Protein AF-A0A6M3KY29-F1 (afdb_monomer)

Structure (mmCIF, N/CA/C/O backbone):
data_AF-A0A6M3KY29-F1
#
_entry.id   AF-A0A6M3KY29-F1
#
loop_
_atom_site.group_PDB
_atom_site.id
_atom_site.type_symbol
_atom_site.label_atom_id
_atom_site.label_alt_id
_atom_site.label_comp_id
_atom_site.label_asym_id
_atom_site.label_entity_id
_atom_site.label_seq_id
_atom_site.pdbx_PDB_ins_code
_atom_site.Cartn_x
_atom_site.Cartn_y
_atom_site.Cartn_z
_atom_site.occupancy
_atom_site.B_iso_or_equiv
_atom_site.auth_seq_id
_atom_site.auth_comp_id
_atom_site.auth_asym_id
_atom_site.auth_atom_id
_atom_site.pdbx_PDB_model_num
ATOM 1 N N . MET A 1 1 ? 29.160 2.399 -17.743 1.00 49.50 1 MET A N 1
ATOM 2 C CA . MET A 1 1 ? 28.706 1.227 -18.519 1.00 49.50 1 MET A CA 1
ATOM 3 C C . MET A 1 1 ? 28.421 1.655 -19.955 1.00 49.50 1 MET A C 1
ATOM 5 O O . MET A 1 1 ? 28.092 2.818 -20.153 1.00 49.50 1 MET A O 1
ATOM 9 N N . ILE A 1 2 ? 28.605 0.776 -20.948 1.00 60.47 2 ILE A N 1
ATOM 10 C CA . ILE A 1 2 ? 28.217 1.041 -22.348 1.00 60.47 2 ILE A CA 1
ATOM 11 C C . ILE A 1 2 ? 26.805 0.470 -22.523 1.00 60.47 2 ILE A C 1
ATOM 13 O O . ILE A 1 2 ? 26.645 -0.745 -22.443 1.00 60.47 2 ILE A O 1
ATOM 17 N N . LYS A 1 3 ? 25.793 1.329 -22.703 1.00 71.06 3 LYS A N 1
ATOM 18 C CA . LYS A 1 3 ? 24.396 0.899 -22.896 1.00 71.06 3 LYS A CA 1
ATOM 19 C C . LYS A 1 3 ? 24.243 0.157 -24.232 1.00 71.06 3 LYS A C 1
ATOM 21 O O . LYS A 1 3 ? 24.871 0.538 -25.219 1.00 71.06 3 LYS A O 1
ATOM 26 N N . LYS A 1 4 ? 23.405 -0.885 -24.278 1.00 80.19 4 LYS A N 1
ATOM 27 C CA . LYS A 1 4 ? 23.102 -1.646 -25.508 1.00 80.19 4 LYS A CA 1
ATOM 28 C C . LYS A 1 4 ? 22.182 -0.824 -26.436 1.00 80.19 4 LYS A C 1
ATOM 30 O O . LYS A 1 4 ? 21.069 -0.482 -26.036 1.00 80.19 4 LYS A O 1
ATOM 35 N N . THR A 1 5 ? 22.618 -0.530 -27.666 1.00 77.88 5 THR A N 1
ATOM 36 C CA . THR A 1 5 ? 21.896 0.297 -28.667 1.00 77.88 5 THR A CA 1
ATOM 37 C C . THR A 1 5 ? 21.690 -0.435 -30.005 1.00 77.88 5 THR A C 1
ATOM 39 O O . THR A 1 5 ? 22.253 -1.512 -30.210 1.00 77.88 5 THR A O 1
ATOM 42 N N . TYR A 1 6 ? 20.866 0.122 -30.907 1.00 66.56 6 TYR A N 1
ATOM 43 C CA . TYR A 1 6 ? 20.687 -0.340 -32.298 1.00 66.56 6 TYR A CA 1
ATOM 44 C C . TYR A 1 6 ? 20.755 0.812 -33.328 1.00 66.56 6 TYR A C 1
ATOM 46 O O . TYR A 1 6 ? 20.621 1.978 -32.956 1.00 66.56 6 TYR A O 1
ATOM 54 N N . THR A 1 7 ? 20.959 0.514 -34.626 1.00 48.81 7 THR A N 1
ATOM 55 C CA . THR A 1 7 ? 21.125 1.521 -35.704 1.00 48.81 7 THR A CA 1
ATOM 56 C C . THR A 1 7 ? 20.120 1.333 -36.850 1.00 48.81 7 THR A C 1
ATOM 58 O O . THR A 1 7 ? 20.162 0.324 -37.550 1.00 48.81 7 THR A O 1
ATOM 61 N N . GLN A 1 8 ? 19.275 2.337 -37.120 1.00 45.00 8 GLN A N 1
ATOM 62 C CA . GLN A 1 8 ? 18.471 2.428 -38.352 1.00 45.00 8 GLN A CA 1
ATOM 63 C C . GLN A 1 8 ? 19.112 3.386 -39.369 1.00 45.00 8 GLN A C 1
ATOM 65 O O . GLN A 1 8 ? 19.768 4.360 -38.996 1.00 45.00 8 GLN A O 1
ATOM 70 N N . THR A 1 9 ? 18.918 3.124 -40.668 1.00 50.88 9 THR A N 1
ATOM 71 C CA . THR A 1 9 ? 19.450 3.890 -41.817 1.00 50.88 9 THR A CA 1
ATOM 72 C C . THR A 1 9 ? 18.784 5.269 -41.981 1.00 50.88 9 THR A C 1
ATOM 74 O O . THR A 1 9 ? 18.294 5.603 -43.046 1.00 50.88 9 THR A O 1
ATOM 77 N N . THR A 1 10 ? 18.770 6.063 -40.911 1.00 48.22 10 THR A N 1
ATOM 78 C CA . THR A 1 10 ? 18.717 7.533 -40.840 1.00 48.22 10 THR A CA 1
ATOM 79 C C . THR A 1 10 ? 18.893 7.897 -39.359 1.00 48.22 10 THR A C 1
ATOM 81 O O . THR A 1 10 ? 17.933 7.930 -38.607 1.00 48.22 10 THR A O 1
ATOM 84 N N . VAL A 1 11 ? 20.150 8.087 -38.947 1.00 54.16 11 VAL A N 1
ATOM 85 C CA . VAL A 1 11 ? 20.644 8.841 -37.772 1.00 54.16 11 VAL A CA 1
ATOM 86 C C . VAL A 1 11 ? 19.725 8.902 -36.530 1.00 54.16 11 VAL A C 1
ATOM 88 O O . VAL A 1 11 ? 19.149 9.943 -36.240 1.00 54.16 11 VAL A O 1
ATOM 91 N N . SER A 1 12 ? 19.683 7.831 -35.732 1.00 56.28 12 SER A N 1
ATOM 92 C CA . SER A 1 12 ? 19.691 7.912 -34.257 1.00 56.28 12 SER A CA 1
ATOM 93 C C . SER A 1 12 ? 19.950 6.523 -33.671 1.00 56.28 12 SER A C 1
ATOM 95 O O . SER A 1 12 ? 19.211 5.591 -33.984 1.00 56.28 12 SER A O 1
ATOM 97 N N . GLU A 1 13 ? 20.976 6.372 -32.833 1.00 64.50 13 GLU A N 1
ATOM 98 C CA . GLU A 1 13 ? 21.096 5.184 -31.983 1.00 64.50 13 GLU A CA 1
ATOM 99 C C . GLU A 1 13 ? 20.014 5.257 -30.904 1.00 64.50 13 GLU A C 1
ATOM 101 O O . GLU A 1 13 ? 19.990 6.213 -30.128 1.00 64.50 13 GLU A O 1
ATOM 106 N N . GLN A 1 14 ? 19.114 4.277 -30.863 1.00 70.69 14 GLN A N 1
ATOM 107 C CA . GLN A 1 14 ? 18.130 4.157 -29.788 1.00 70.69 14 GLN A CA 1
ATOM 108 C C . GLN A 1 14 ? 18.475 2.964 -28.885 1.00 70.69 14 GLN A C 1
ATOM 110 O O . GLN A 1 14 ? 19.049 1.973 -29.356 1.00 70.69 14 GLN A O 1
ATOM 115 N N . PRO A 1 15 ? 18.192 3.054 -27.575 1.00 82.62 15 PRO A N 1
ATOM 116 C CA . PRO A 1 15 ? 18.430 1.952 -26.651 1.00 82.62 15 PRO A CA 1
ATOM 117 C C . PRO A 1 15 ? 17.518 0.757 -26.971 1.00 82.62 15 PRO A C 1
ATOM 119 O O . PRO A 1 15 ? 16.363 0.930 -27.353 1.00 82.62 15 PRO A O 1
ATOM 122 N N . ARG A 1 16 ? 18.039 -0.468 -26.803 1.00 92.94 16 ARG A N 1
ATOM 123 C CA . ARG A 1 16 ? 17.256 -1.709 -26.995 1.00 92.94 16 ARG A CA 1
ATOM 124 C C . ARG A 1 16 ? 16.230 -1.950 -25.884 1.00 92.94 16 ARG A C 1
ATOM 126 O O . ARG A 1 16 ? 15.243 -2.631 -26.119 1.00 92.94 16 ARG A O 1
ATOM 133 N N . LEU A 1 17 ? 16.478 -1.410 -24.694 1.00 95.31 17 LEU A N 1
ATOM 134 C CA . LEU A 1 17 ? 15.579 -1.450 -23.544 1.00 95.31 17 LEU A CA 1
ATOM 135 C C . LEU A 1 17 ? 15.372 -0.027 -23.048 1.00 95.31 17 LEU A C 1
ATOM 137 O O . LEU A 1 17 ? 16.340 0.702 -22.822 1.00 95.31 17 LEU A O 1
ATOM 141 N N . THR A 1 18 ? 14.116 0.334 -22.850 1.00 95.19 18 THR A N 1
ATOM 142 C CA . THR A 1 18 ? 13.719 1.581 -22.205 1.00 95.19 18 THR A CA 1
ATOM 143 C C . THR A 1 18 ? 12.810 1.256 -21.041 1.00 95.19 18 THR A C 1
ATOM 145 O O . THR A 1 18 ? 11.855 0.498 -21.215 1.00 95.19 18 THR A O 1
ATOM 148 N N . ILE A 1 19 ? 13.093 1.839 -19.883 1.00 97.00 19 ILE A N 1
ATOM 149 C CA . ILE A 1 19 ? 12.224 1.785 -18.713 1.00 97.00 19 ILE A CA 1
ATOM 150 C C . ILE A 1 19 ? 11.757 3.205 -18.423 1.00 97.00 19 ILE A C 1
ATOM 152 O O . ILE A 1 19 ? 12.527 4.156 -18.531 1.00 97.00 19 ILE A O 1
ATOM 156 N N . GLN A 1 20 ? 10.490 3.352 -18.077 1.00 96.12 20 GLN A N 1
ATOM 157 C CA . GLN A 1 20 ? 9.881 4.630 -17.732 1.00 96.12 20 GLN A CA 1
ATOM 158 C C . GLN A 1 20 ? 8.908 4.438 -16.575 1.00 96.12 20 GLN A C 1
ATOM 160 O O . GLN A 1 20 ? 8.539 3.305 -16.255 1.00 96.12 20 GLN A O 1
ATOM 165 N N . HIS A 1 21 ? 8.489 5.542 -15.966 1.00 96.50 21 HIS A N 1
ATOM 166 C CA . HIS A 1 21 ? 7.352 5.511 -15.057 1.00 96.50 21 HIS A CA 1
ATOM 167 C C . HIS A 1 21 ? 6.085 5.136 -15.836 1.00 96.50 21 HIS A C 1
ATOM 169 O O . HIS A 1 21 ? 5.869 5.617 -16.950 1.00 96.50 21 HIS A O 1
ATOM 175 N N . ASP A 1 22 ? 5.278 4.245 -15.270 1.00 95.88 22 ASP A N 1
ATOM 176 C CA . ASP A 1 22 ? 3.970 3.898 -15.803 1.00 95.88 22 ASP A CA 1
ATOM 177 C C . ASP A 1 22 ? 3.059 5.126 -15.687 1.00 95.88 22 ASP A C 1
ATOM 179 O O . ASP A 1 22 ? 2.864 5.668 -14.600 1.00 95.88 22 ASP A O 1
ATOM 183 N N . GLU A 1 23 ? 2.535 5.595 -16.818 1.00 92.44 23 GLU A N 1
ATOM 184 C CA . GLU A 1 23 ? 1.623 6.741 -16.867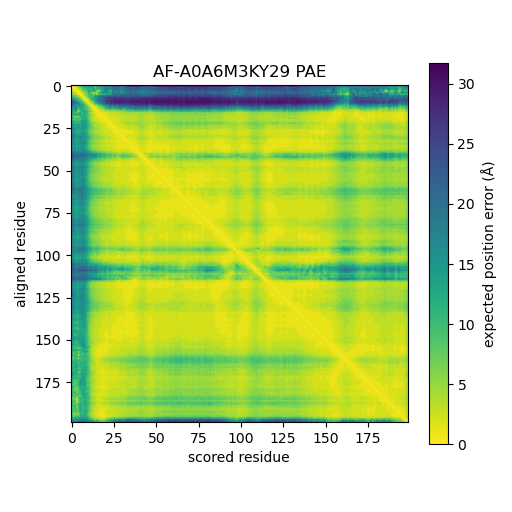 1.00 92.44 23 GLU A CA 1
ATOM 185 C C . GLU A 1 23 ? 0.198 6.364 -16.437 1.00 92.44 23 GLU A C 1
ATOM 187 O O . GLU A 1 23 ? -0.593 7.240 -16.085 1.00 92.44 23 GLU A O 1
ATOM 192 N N . TRP A 1 24 ? -0.134 5.069 -16.465 1.00 93.25 24 TRP A N 1
ATOM 193 C CA . TRP A 1 24 ? -1.472 4.551 -16.184 1.00 93.25 24 TRP A CA 1
ATOM 194 C C . TRP A 1 24 ? -1.423 3.351 -15.223 1.00 93.25 24 TRP A C 1
ATOM 196 O O . TRP A 1 24 ? -1.987 2.297 -15.536 1.00 93.25 24 TRP A O 1
ATOM 206 N N . PRO A 1 25 ? -0.769 3.482 -14.051 1.00 95.00 25 PRO A N 1
ATOM 207 C CA . PRO A 1 25 ? -0.659 2.381 -13.110 1.00 95.00 25 PRO A CA 1
ATOM 208 C C . PRO A 1 25 ? -2.038 2.030 -12.544 1.00 95.00 25 PRO A C 1
ATOM 210 O O . PRO A 1 25 ? -2.847 2.905 -12.229 1.00 95.00 25 PRO A O 1
ATOM 213 N N . THR A 1 26 ? -2.303 0.735 -12.386 1.00 93.31 26 THR A N 1
ATOM 214 C CA . THR A 1 26 ? -3.506 0.265 -11.682 1.00 93.31 26 THR A CA 1
ATOM 215 C C . THR A 1 26 ? -3.316 0.450 -10.181 1.00 93.31 26 THR A C 1
ATOM 217 O O . THR A 1 26 ? -2.229 0.205 -9.659 1.00 93.31 26 THR A O 1
ATOM 220 N N . ASN A 1 27 ? -4.359 0.888 -9.478 1.00 95.06 27 ASN A N 1
ATOM 221 C CA . ASN A 1 27 ? -4.306 1.055 -8.032 1.00 95.06 27 ASN A CA 1
ATOM 222 C C . ASN A 1 27 ? -4.177 -0.323 -7.351 1.00 95.06 27 ASN A C 1
ATOM 224 O O . ASN A 1 27 ? -5.101 -1.124 -7.479 1.00 95.06 27 ASN A O 1
ATOM 228 N N . PRO A 1 28 ? -3.112 -0.603 -6.570 1.00 96.94 28 PRO A N 1
ATOM 229 C CA . PRO A 1 28 ? -2.925 -1.913 -5.930 1.00 96.94 28 PRO A CA 1
ATOM 230 C C . PRO A 1 28 ? -3.994 -2.218 -4.870 1.00 96.94 28 PRO A C 1
ATOM 232 O O . PRO A 1 28 ? -4.124 -3.341 -4.388 1.00 96.94 28 PRO A O 1
ATOM 235 N N . ARG A 1 29 ? -4.789 -1.217 -4.483 1.00 97.06 29 ARG A N 1
ATOM 236 C CA . ARG A 1 29 ? -5.960 -1.398 -3.624 1.00 97.06 29 ARG A CA 1
ATOM 237 C C . ARG A 1 29 ? -7.163 -2.031 -4.326 1.00 97.06 29 ARG A C 1
ATOM 239 O O . ARG A 1 29 ? -8.084 -2.475 -3.650 1.00 97.06 29 ARG A O 1
ATOM 246 N N . GLU A 1 30 ? -7.155 -2.095 -5.657 1.00 95.44 30 GLU A N 1
ATOM 247 C CA . GLU A 1 30 ? -8.163 -2.817 -6.446 1.00 95.44 30 GLU A CA 1
ATOM 248 C C . GLU A 1 30 ? -7.864 -4.326 -6.545 1.00 95.44 30 GLU A C 1
ATOM 250 O O . GLU A 1 30 ? -8.721 -5.091 -6.992 1.00 95.44 30 GLU A O 1
ATOM 255 N N . ASP A 1 31 ? -6.685 -4.762 -6.085 1.00 94.88 31 ASP A N 1
ATOM 256 C CA . ASP A 1 31 ? -6.300 -6.171 -5.999 1.00 94.88 31 ASP A CA 1
ATOM 257 C C . ASP A 1 31 ? -6.909 -6.870 -4.763 1.00 94.88 31 ASP A C 1
ATOM 259 O O . ASP A 1 31 ? -7.541 -6.260 -3.892 1.00 94.88 31 ASP A O 1
ATOM 263 N N . SER A 1 32 ? -6.668 -8.178 -4.639 1.00 96.06 32 SER A N 1
ATOM 264 C CA . SER A 1 32 ? -6.957 -8.935 -3.417 1.00 96.06 32 SER A CA 1
ATOM 265 C C . SER A 1 32 ? -6.038 -8.482 -2.277 1.00 96.06 32 SER A C 1
ATOM 267 O O . SER A 1 32 ? -4.841 -8.770 -2.277 1.00 96.06 32 SER A O 1
ATOM 269 N N . ASN A 1 33 ? -6.609 -7.817 -1.275 1.00 98.25 33 ASN A N 1
ATOM 270 C CA . ASN A 1 33 ? -5.893 -7.288 -0.115 1.00 98.25 33 ASN A CA 1
ATOM 271 C C . ASN A 1 33 ? -6.380 -7.945 1.190 1.00 98.25 33 ASN A C 1
ATOM 273 O O . ASN A 1 33 ? -7.495 -8.464 1.276 1.00 98.25 33 ASN A O 1
ATOM 277 N N . LEU A 1 34 ? -5.547 -7.927 2.235 1.00 98.62 34 LEU A N 1
ATOM 278 C CA . LEU A 1 34 ? -5.858 -8.556 3.526 1.00 98.62 34 LEU A CA 1
ATOM 279 C C . LEU A 1 34 ? -7.067 -7.916 4.228 1.00 98.62 34 LEU A C 1
ATOM 281 O O . LEU A 1 34 ? -7.749 -8.556 5.033 1.00 98.62 34 LEU A O 1
ATOM 285 N N . GLY A 1 35 ? -7.320 -6.646 3.953 1.00 98.31 35 GLY A N 1
ATOM 286 C CA . GLY A 1 35 ? -8.402 -5.877 4.529 1.00 98.31 35 GLY A CA 1
ATOM 287 C C . GLY A 1 35 ? -8.476 -4.483 3.930 1.00 98.31 35 GLY A C 1
ATOM 288 O O . GLY A 1 35 ? -7.903 -4.220 2.874 1.00 98.31 35 GLY A O 1
ATOM 289 N N . LEU A 1 36 ? -9.184 -3.601 4.628 1.00 98.38 36 LEU A N 1
ATOM 290 C CA . LEU A 1 36 ? -9.428 -2.236 4.190 1.00 98.38 36 LEU A CA 1
ATOM 291 C C . LEU A 1 36 ? -8.365 -1.285 4.745 1.00 98.38 36 LEU A C 1
ATOM 293 O O . LEU A 1 36 ? -8.172 -1.212 5.957 1.00 98.38 36 LEU A O 1
ATOM 297 N N . PHE A 1 37 ? -7.718 -0.523 3.877 1.00 98.44 37 PHE A N 1
ATOM 298 C CA . PHE A 1 37 ? -6.839 0.579 4.216 1.00 98.44 37 PHE A CA 1
ATOM 299 C C . PHE A 1 37 ? -7.604 1.899 4.081 1.00 98.44 37 PHE A C 1
ATOM 301 O O . PHE A 1 37 ? -7.767 2.439 2.986 1.00 98.44 37 PHE A O 1
ATOM 308 N N . ILE A 1 38 ? -8.070 2.417 5.219 1.00 98.06 38 ILE A N 1
ATOM 309 C CA . ILE A 1 38 ? -8.909 3.611 5.272 1.00 98.06 38 ILE A CA 1
ATOM 310 C C . ILE A 1 38 ? -8.158 4.758 5.935 1.00 98.06 38 ILE A C 1
ATOM 312 O O . ILE A 1 38 ? -7.654 4.617 7.051 1.00 98.06 38 ILE A O 1
ATOM 316 N N . THR A 1 39 ? -8.122 5.913 5.276 1.00 96.00 39 THR A N 1
ATOM 317 C CA . THR A 1 39 ? -7.592 7.157 5.852 1.00 96.00 39 THR A CA 1
ATOM 318 C C . THR A 1 39 ? -8.668 8.227 5.878 1.00 96.00 39 THR A C 1
ATOM 320 O O . THR A 1 39 ? -9.456 8.328 4.943 1.00 96.00 39 THR A O 1
ATOM 323 N N . VAL A 1 40 ? -8.660 9.068 6.907 1.00 92.56 40 VAL A N 1
ATOM 324 C CA . VAL A 1 40 ? -9.525 10.245 7.009 1.00 92.56 40 VAL A CA 1
ATOM 325 C C . VAL A 1 40 ? -8.652 11.487 6.861 1.00 92.56 40 VAL A C 1
ATOM 327 O O . VAL A 1 40 ? -7.961 11.899 7.791 1.00 92.56 40 VAL A O 1
ATOM 330 N N . ASP A 1 41 ? -8.663 12.062 5.664 1.00 85.56 41 ASP A N 1
ATOM 331 C CA . ASP A 1 41 ? -7.878 13.234 5.272 1.00 85.56 41 ASP A CA 1
ATOM 332 C C . ASP A 1 41 ? -8.821 14.240 4.590 1.00 85.56 41 ASP A C 1
ATOM 334 O O . ASP A 1 41 ? -9.739 13.845 3.872 1.00 85.56 41 ASP A O 1
ATOM 338 N N . SER A 1 42 ? -8.665 15.538 4.861 1.00 79.94 42 SER A N 1
ATOM 339 C CA . SER A 1 42 ? -9.516 16.573 4.257 1.00 79.94 42 SER A CA 1
ATOM 340 C C . SER A 1 42 ? -9.208 16.818 2.786 1.00 79.94 42 SER A C 1
ATOM 342 O O . SER A 1 42 ? -10.088 17.257 2.046 1.00 79.94 42 SER A O 1
ATOM 344 N N . ASP A 1 43 ? -7.969 16.560 2.382 1.00 82.38 43 ASP A N 1
ATOM 345 C CA . ASP A 1 43 ? -7.425 16.980 1.094 1.00 82.38 43 ASP A CA 1
ATOM 346 C C . ASP A 1 43 ? -7.220 15.799 0.137 1.00 82.38 43 ASP A C 1
ATOM 348 O O . ASP A 1 43 ? -7.011 15.995 -1.062 1.00 82.38 43 ASP A O 1
ATOM 352 N N . HIS A 1 44 ? -7.333 14.568 0.643 1.00 85.69 44 HIS A N 1
ATOM 353 C CA . HIS A 1 44 ? -7.069 13.347 -0.109 1.00 85.69 44 HIS A CA 1
ATOM 354 C C . HIS A 1 44 ? -8.178 12.311 0.067 1.00 85.69 44 HIS A C 1
ATOM 356 O O . HIS A 1 44 ? -8.722 12.129 1.153 1.00 85.69 44 HIS A O 1
ATOM 362 N N . TYR A 1 45 ? -8.474 11.582 -1.010 1.00 90.81 45 TYR A N 1
ATOM 363 C CA . TYR A 1 45 ? -9.330 10.404 -0.923 1.00 90.81 45 TYR A CA 1
ATOM 364 C C . TYR A 1 45 ? -8.626 9.283 -0.158 1.00 90.81 45 TYR A C 1
ATOM 366 O O . TYR A 1 45 ? -7.420 9.080 -0.312 1.00 90.81 45 TYR A O 1
ATOM 374 N N . SER A 1 46 ? -9.411 8.524 0.605 1.00 95.31 46 SER A N 1
ATOM 375 C CA . SER A 1 46 ? -8.963 7.275 1.212 1.00 95.31 46 SER A CA 1
ATOM 376 C C . SER A 1 46 ? -8.429 6.291 0.150 1.00 95.31 46 SER A C 1
ATOM 378 O O . SER A 1 46 ? -9.030 6.206 -0.929 1.00 95.31 46 SER A O 1
ATOM 380 N N . PRO A 1 47 ? -7.341 5.539 0.442 1.00 96.50 47 PRO A N 1
ATOM 381 C CA . PRO A 1 47 ? -6.807 4.489 -0.429 1.00 96.50 47 PRO A CA 1
ATOM 382 C C . PRO A 1 47 ? -7.882 3.510 -0.898 1.00 96.50 47 PRO A C 1
ATOM 384 O O . PRO A 1 47 ? -8.055 3.313 -2.102 1.00 96.50 47 PRO A O 1
ATOM 387 N N . ASP A 1 48 ? -8.660 2.986 0.052 1.00 97.25 48 ASP A N 1
ATOM 388 C CA . ASP A 1 48 ? -9.904 2.284 -0.234 1.00 97.25 48 ASP A CA 1
ATOM 389 C C . ASP A 1 48 ? -11.057 3.275 -0.072 1.00 97.25 48 ASP A C 1
ATOM 391 O O . ASP A 1 48 ? -11.345 3.738 1.036 1.00 97.25 48 ASP A O 1
ATOM 395 N N . ARG A 1 49 ? -11.718 3.618 -1.182 1.00 94.12 49 ARG A N 1
ATOM 396 C CA . ARG A 1 49 ? -12.878 4.518 -1.172 1.00 94.12 49 ARG A CA 1
ATOM 397 C C . ARG A 1 49 ? -14.061 3.812 -0.529 1.00 94.12 49 ARG A C 1
ATOM 399 O O . ARG A 1 49 ? -14.671 2.933 -1.139 1.00 94.12 49 ARG A O 1
ATOM 406 N N . ASN A 1 50 ? -14.394 4.196 0.697 1.00 95.50 50 ASN A N 1
ATOM 407 C CA . ASN A 1 50 ? -15.481 3.582 1.440 1.00 95.50 50 ASN A CA 1
ATOM 408 C C . ASN A 1 50 ? -16.076 4.595 2.418 1.00 95.50 50 ASN A C 1
ATOM 410 O O . ASN A 1 50 ? -15.686 4.667 3.582 1.00 95.50 50 ASN A O 1
ATOM 414 N N . GLU A 1 51 ? -17.080 5.335 1.945 1.00 95.50 51 GLU A N 1
ATOM 415 C CA . GLU A 1 51 ? -17.718 6.424 2.697 1.00 95.50 51 GLU A CA 1
ATOM 416 C C . GLU A 1 51 ? -18.244 5.979 4.069 1.00 95.50 51 GLU A C 1
ATOM 418 O O . GLU A 1 51 ? -18.242 6.756 5.023 1.00 95.50 51 GLU A O 1
ATOM 423 N N . THR A 1 52 ? -18.683 4.721 4.191 1.00 97.19 52 THR A N 1
ATOM 424 C CA . THR A 1 52 ? -19.193 4.188 5.460 1.00 97.19 52 THR A CA 1
ATOM 425 C C . THR A 1 52 ? -18.058 3.972 6.454 1.00 97.19 52 THR A C 1
ATOM 427 O O . THR A 1 52 ? -18.171 4.411 7.595 1.00 97.19 52 THR A O 1
ATOM 430 N N . MET A 1 53 ? -16.947 3.364 6.029 1.00 97.44 53 MET A N 1
ATOM 431 C CA . MET A 1 53 ? -15.782 3.161 6.897 1.00 97.44 53 MET A CA 1
ATOM 432 C C . MET A 1 53 ? -15.099 4.484 7.250 1.00 97.44 53 MET A C 1
ATOM 434 O O . MET A 1 53 ? -14.745 4.697 8.407 1.00 97.44 53 MET A O 1
ATOM 438 N N . GLU A 1 54 ? -14.969 5.393 6.281 1.00 96.69 54 GLU A N 1
ATOM 439 C CA . GLU A 1 54 ? -14.430 6.740 6.494 1.00 96.69 54 GLU A CA 1
ATOM 440 C C . GLU A 1 54 ? -15.258 7.507 7.533 1.00 96.69 54 GLU A C 1
ATOM 442 O O . GLU A 1 54 ? -14.701 8.073 8.478 1.00 96.69 54 GLU A O 1
ATOM 447 N N . ARG A 1 55 ? -16.594 7.468 7.415 1.00 96.31 55 ARG A N 1
ATOM 448 C CA . ARG A 1 55 ? -17.495 8.072 8.400 1.00 96.31 55 ARG A CA 1
ATOM 449 C C . ARG A 1 55 ? -17.357 7.415 9.771 1.00 96.31 55 ARG A C 1
ATOM 451 O O . ARG A 1 55 ? -17.210 8.136 10.747 1.00 96.31 55 ARG A O 1
ATOM 458 N N . ILE A 1 56 ? -17.372 6.082 9.858 1.00 97.69 56 ILE A N 1
ATOM 459 C CA . ILE A 1 56 ? -17.234 5.374 11.141 1.00 97.69 56 ILE A CA 1
ATOM 460 C C . ILE A 1 56 ? -15.934 5.779 11.845 1.00 97.69 56 ILE A C 1
ATOM 462 O O . ILE A 1 56 ? -15.959 6.097 13.034 1.00 97.69 56 ILE A O 1
ATOM 466 N N . ILE A 1 57 ? -14.805 5.800 11.129 1.00 96.75 57 ILE A N 1
ATOM 467 C CA . ILE A 1 57 ? -13.509 6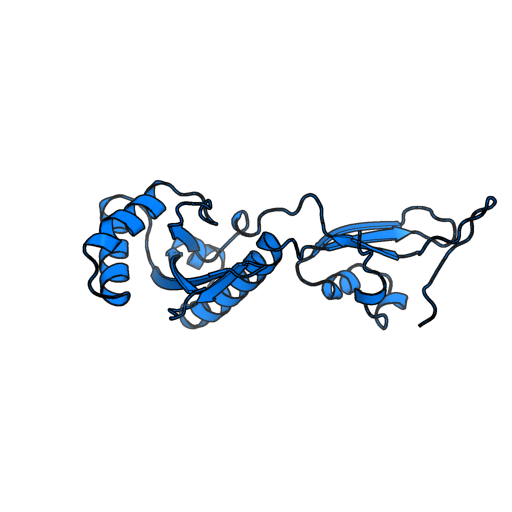.193 11.702 1.00 96.75 57 ILE A CA 1
ATOM 468 C C . ILE A 1 57 ? -13.551 7.641 12.186 1.00 96.75 57 ILE A C 1
ATOM 470 O O . ILE A 1 57 ? -13.075 7.923 13.286 1.00 96.75 57 ILE A O 1
ATOM 474 N N . LYS A 1 58 ? -14.139 8.549 11.401 1.00 94.94 58 LYS A N 1
ATOM 475 C CA . LYS A 1 58 ? -14.261 9.959 11.773 1.00 94.94 58 LYS A CA 1
ATOM 476 C C . LYS A 1 58 ? -15.145 10.157 13.006 1.00 94.94 58 LYS A C 1
ATOM 478 O O . LYS A 1 58 ? -14.691 10.764 13.969 1.00 94.94 58 LYS A O 1
ATOM 483 N N . ASP A 1 59 ? -16.359 9.611 12.993 1.00 95.62 59 ASP A N 1
ATOM 484 C CA . ASP A 1 59 ? -17.351 9.774 14.062 1.00 95.62 59 ASP A CA 1
ATOM 485 C C . ASP A 1 59 ? -16.830 9.206 15.392 1.00 95.62 59 ASP A C 1
ATOM 487 O O . ASP A 1 59 ? -16.974 9.821 16.443 1.00 95.62 59 ASP A O 1
ATOM 491 N N . THR A 1 60 ? -16.164 8.048 15.351 1.00 96.62 60 THR A N 1
ATOM 492 C CA . THR A 1 60 ? -15.584 7.421 16.553 1.00 96.62 60 THR A CA 1
ATOM 493 C C . THR A 1 60 ? -14.312 8.106 17.050 1.00 96.62 60 THR A C 1
ATOM 495 O O . THR A 1 60 ? -13.938 7.917 18.208 1.00 96.62 60 THR A O 1
ATOM 498 N N . GLY A 1 61 ? -13.645 8.894 16.201 1.00 94.19 61 GLY A N 1
ATOM 499 C CA . GLY A 1 61 ? -12.416 9.604 16.553 1.00 94.19 61 GLY A CA 1
ATOM 500 C C . GLY A 1 61 ? -12.644 10.712 17.577 1.00 94.19 61 GLY A C 1
ATOM 501 O O . GLY A 1 61 ? -11.807 10.898 18.458 1.00 94.19 61 GLY A O 1
ATOM 502 N N . ASP A 1 62 ? -13.795 11.385 17.519 1.00 90.62 62 ASP A N 1
ATOM 503 C CA . ASP A 1 62 ? -14.158 12.455 18.459 1.00 90.62 62 ASP A CA 1
ATOM 504 C C . ASP A 1 62 ? -14.386 11.929 19.893 1.00 90.62 62 ASP A C 1
ATOM 506 O O . ASP A 1 62 ? -14.147 12.645 20.869 1.00 90.62 62 ASP A O 1
ATOM 510 N N . ASP A 1 63 ? -14.795 10.661 20.028 1.00 94.31 63 ASP A N 1
ATOM 511 C CA . ASP A 1 63 ? -15.047 9.980 21.309 1.00 94.31 63 ASP A CA 1
ATOM 512 C C . ASP A 1 63 ? -13.842 9.153 21.810 1.00 94.31 63 ASP A C 1
ATOM 514 O O . ASP A 1 63 ? -13.824 8.646 22.945 1.00 94.31 63 ASP A O 1
ATOM 518 N N . ALA A 1 64 ? -12.819 8.975 20.972 1.00 95.00 64 ALA A N 1
ATOM 519 C CA . ALA A 1 64 ? -11.656 8.167 21.293 1.00 95.00 64 ALA A CA 1
ATOM 520 C C . ALA A 1 64 ? -10.740 8.860 22.318 1.00 95.00 64 ALA A C 1
ATOM 522 O O . ALA A 1 64 ? -10.509 10.066 22.292 1.00 95.00 64 ALA A O 1
ATOM 523 N N . ARG A 1 65 ? -10.174 8.069 23.239 1.00 94.12 65 ARG A N 1
ATOM 524 C CA . ARG A 1 65 ? -9.239 8.566 24.269 1.00 94.12 65 ARG A CA 1
ATOM 525 C C . ARG A 1 65 ? -7.783 8.401 23.844 1.00 94.12 65 ARG A C 1
ATOM 527 O O . ARG A 1 65 ? -6.924 9.184 24.235 1.00 94.12 65 ARG A O 1
ATOM 534 N N . ASP A 1 66 ? -7.537 7.360 23.065 1.00 92.38 66 ASP A N 1
ATOM 535 C CA . ASP A 1 66 ? -6.267 6.946 22.496 1.00 92.38 66 ASP A CA 1
ATOM 536 C C . ASP A 1 66 ? -6.559 6.019 21.300 1.00 92.38 66 ASP A C 1
ATOM 538 O O . ASP A 1 66 ? -7.719 5.716 21.001 1.00 92.38 66 ASP A O 1
ATOM 542 N N . ALA A 1 67 ? -5.507 5.579 20.607 1.00 91.06 67 ALA A N 1
ATOM 543 C CA . ALA A 1 67 ? -5.641 4.728 19.428 1.00 91.06 67 ALA A CA 1
ATOM 544 C C . ALA A 1 67 ? -6.275 3.361 19.742 1.00 91.06 67 ALA A C 1
ATOM 546 O O . ALA A 1 67 ? -6.995 2.825 18.905 1.00 91.06 67 ALA A O 1
ATOM 547 N N . GLU A 1 68 ? -6.039 2.795 20.930 1.00 94.44 68 GLU A N 1
ATOM 548 C CA . GLU A 1 68 ? -6.601 1.497 21.316 1.00 94.44 68 GLU A CA 1
ATOM 549 C C . GLU A 1 68 ? -8.114 1.602 21.519 1.00 94.44 68 GLU A C 1
ATOM 551 O O . GLU A 1 68 ? -8.872 0.852 20.904 1.00 94.44 68 GLU A O 1
ATOM 556 N N . HIS A 1 69 ? -8.565 2.616 22.262 1.00 96.56 69 HIS A N 1
ATOM 557 C CA . HIS A 1 69 ? -9.986 2.911 22.426 1.00 96.56 69 HIS A CA 1
ATOM 558 C C . HIS A 1 69 ? -10.663 3.242 21.088 1.00 96.56 69 HIS A C 1
ATOM 560 O O . HIS A 1 69 ? -11.801 2.837 20.859 1.00 96.56 69 HIS A O 1
ATOM 566 N N . HIS A 1 70 ? -9.973 3.943 20.179 1.00 96.69 70 HIS A N 1
ATOM 567 C CA . HIS A 1 70 ? -10.510 4.222 18.843 1.00 96.69 70 HIS A CA 1
ATOM 568 C C . HIS A 1 70 ? -10.769 2.927 18.066 1.00 96.69 70 HIS A C 1
ATOM 570 O O . HIS A 1 70 ? -11.856 2.747 17.525 1.00 96.69 70 HIS A O 1
ATOM 576 N N . MET A 1 71 ? -9.820 1.985 18.072 1.00 97.44 71 MET A N 1
ATOM 577 C CA . MET A 1 71 ? -9.987 0.681 17.417 1.00 97.44 71 MET A CA 1
ATOM 578 C C . MET A 1 71 ? -11.154 -0.128 18.003 1.00 97.44 71 MET A C 1
ATOM 580 O O . MET A 1 71 ? -11.876 -0.790 17.252 1.00 97.44 71 MET A O 1
ATOM 584 N N . GLU A 1 72 ? -11.377 -0.064 19.320 1.00 98.12 72 GLU A N 1
ATOM 585 C CA . GLU A 1 72 ? -12.541 -0.687 19.967 1.00 98.12 72 GLU A CA 1
ATOM 586 C C . GLU A 1 72 ? -13.861 -0.080 19.463 1.00 98.12 72 GLU A C 1
ATOM 588 O O . GLU A 1 72 ? -14.780 -0.818 19.092 1.00 98.12 72 GLU A O 1
ATOM 593 N N . LEU A 1 73 ? -13.947 1.255 19.403 1.00 98.31 73 LEU A N 1
ATOM 594 C CA . LEU A 1 73 ? -15.129 1.972 18.917 1.00 98.31 73 LEU A CA 1
ATOM 595 C C . LEU A 1 73 ? -15.390 1.705 17.430 1.00 98.31 73 LEU A C 1
ATOM 597 O O . LEU A 1 73 ? -16.528 1.410 17.065 1.00 98.31 73 LEU A O 1
ATOM 601 N N . ILE A 1 74 ? -14.350 1.730 16.589 1.00 98.25 74 ILE A N 1
ATOM 602 C CA . ILE A 1 74 ? -14.442 1.387 15.162 1.00 98.25 74 ILE A CA 1
ATOM 603 C C . ILE A 1 74 ? -14.984 -0.034 15.006 1.00 98.25 74 ILE A C 1
ATOM 605 O O . ILE A 1 74 ? -15.957 -0.245 14.287 1.00 98.25 74 ILE A O 1
ATOM 609 N N . THR A 1 75 ? -14.402 -1.010 15.712 1.00 98.38 75 THR A N 1
ATOM 610 C CA . THR A 1 75 ? -14.837 -2.415 15.643 1.00 98.38 75 THR A CA 1
ATOM 611 C C . THR A 1 75 ? -16.313 -2.556 16.007 1.00 98.38 75 THR A C 1
ATOM 613 O O . THR A 1 75 ? -17.061 -3.255 15.321 1.00 98.38 75 THR A O 1
ATOM 616 N N . LYS A 1 76 ? -16.742 -1.879 17.078 1.00 98.25 76 LYS A N 1
ATOM 617 C CA . LYS A 1 76 ? -18.135 -1.885 17.522 1.00 98.25 76 LYS A CA 1
ATOM 618 C C . LYS A 1 76 ? -19.067 -1.287 16.464 1.00 98.25 76 LYS A C 1
ATOM 620 O O . LYS A 1 76 ? -20.047 -1.931 16.108 1.00 98.25 76 LYS A O 1
ATOM 625 N N . MET A 1 77 ? -18.749 -0.104 15.944 1.00 98.19 77 MET A N 1
ATOM 626 C CA . MET A 1 77 ? -19.584 0.590 14.959 1.00 98.19 77 MET A CA 1
ATOM 627 C C . MET A 1 77 ? -19.665 -0.169 13.631 1.00 98.19 77 MET A C 1
ATOM 629 O O . MET A 1 77 ? -20.752 -0.312 13.082 1.00 98.19 77 MET A O 1
ATOM 633 N N . ILE A 1 78 ? -18.555 -0.746 13.150 1.00 98.31 78 ILE A N 1
ATOM 634 C CA . ILE A 1 78 ? -18.564 -1.618 11.962 1.00 98.31 78 ILE A CA 1
ATOM 635 C C . ILE A 1 78 ? -19.516 -2.797 12.172 1.00 98.31 78 ILE A C 1
ATOM 637 O O . ILE A 1 78 ? -20.292 -3.118 11.275 1.00 98.31 78 ILE A O 1
ATOM 641 N N . HIS A 1 79 ? -19.491 -3.420 13.354 1.00 97.50 79 HIS A N 1
ATOM 642 C CA . HIS A 1 79 ? -20.370 -4.545 13.660 1.00 97.50 79 HIS A CA 1
ATOM 643 C C . HIS A 1 79 ? -21.854 -4.153 13.771 1.00 97.50 79 HIS A C 1
ATOM 645 O O . HIS A 1 79 ? -22.721 -4.967 13.457 1.00 97.50 79 HIS A O 1
ATOM 651 N N . GLU A 1 80 ? -22.149 -2.941 14.245 1.00 97.62 80 GLU A N 1
ATOM 652 C CA . GLU A 1 80 ? -23.518 -2.437 14.410 1.00 97.62 80 GLU A CA 1
ATOM 653 C C . GLU A 1 80 ? -24.129 -1.935 13.093 1.00 97.62 80 GLU A C 1
ATOM 655 O O . GLU A 1 80 ? -25.338 -2.061 12.896 1.00 97.62 80 GLU A O 1
ATOM 660 N N . GLU A 1 81 ? -23.314 -1.386 12.190 1.00 97.50 81 GLU A N 1
ATOM 661 C CA . GLU A 1 81 ? -23.790 -0.690 10.988 1.00 97.50 81 GLU A CA 1
ATOM 662 C C . GLU A 1 81 ? -23.558 -1.453 9.677 1.00 97.50 81 GLU A C 1
ATOM 664 O O . GLU A 1 81 ? -24.123 -1.080 8.647 1.00 97.50 81 GLU A O 1
ATOM 669 N N . THR A 1 82 ? -22.737 -2.506 9.684 1.00 96.75 82 THR A N 1
ATOM 670 C CA . THR A 1 82 ? -22.350 -3.239 8.470 1.00 96.75 82 THR A CA 1
ATOM 671 C C . THR A 1 82 ? -22.347 -4.752 8.690 1.00 96.75 82 THR A C 1
ATOM 673 O O . THR A 1 82 ? -22.317 -5.237 9.820 1.00 96.75 82 THR A O 1
ATOM 676 N N . ASP A 1 83 ? -22.325 -5.512 7.593 1.00 96.06 83 ASP A N 1
ATOM 677 C CA . ASP A 1 83 ? -22.157 -6.969 7.635 1.00 96.06 83 ASP A CA 1
ATOM 678 C C . ASP A 1 83 ? -20.680 -7.408 7.733 1.00 96.06 83 ASP A C 1
ATOM 680 O O . ASP A 1 83 ? -20.400 -8.607 7.866 1.00 96.06 83 ASP A O 1
ATOM 684 N N . GLU A 1 84 ? -19.727 -6.463 7.721 1.00 96.44 84 GLU A N 1
ATOM 685 C CA . GLU A 1 84 ? -18.306 -6.799 7.737 1.00 96.44 84 GLU A CA 1
ATOM 686 C C . GLU A 1 84 ? -17.845 -7.373 9.073 1.00 96.44 84 GLU A C 1
ATOM 688 O O . GLU A 1 84 ? -18.180 -6.922 10.172 1.00 96.44 84 GLU A O 1
ATOM 693 N N . ARG A 1 85 ? -17.007 -8.406 8.968 1.00 97.50 85 ARG A N 1
ATOM 694 C CA . ARG A 1 85 ? -16.413 -9.094 10.113 1.00 97.50 85 ARG A CA 1
ATOM 695 C C . ARG A 1 85 ? -14.969 -8.654 10.282 1.00 97.50 85 ARG A C 1
ATOM 697 O O . ARG A 1 85 ? -14.089 -9.102 9.552 1.00 97.50 85 ARG A O 1
ATOM 704 N N . VAL A 1 86 ? -14.734 -7.804 11.277 1.00 98.12 86 VAL A N 1
ATOM 705 C CA . VAL A 1 86 ? -13.394 -7.343 11.657 1.00 98.12 86 VAL A CA 1
ATOM 706 C C . VAL A 1 86 ? -12.644 -8.450 12.398 1.00 98.12 86 VAL A C 1
ATOM 708 O O . VAL A 1 86 ? -13.148 -9.027 13.363 1.00 98.12 86 VAL A O 1
ATOM 711 N N . VAL A 1 87 ? -11.419 -8.735 11.962 1.00 98.25 87 VAL A N 1
ATOM 712 C CA . VAL A 1 87 ? -10.522 -9.718 12.591 1.00 98.25 87 VAL A CA 1
ATOM 713 C C . VAL A 1 87 ? -9.465 -9.035 13.457 1.00 98.25 87 VAL A C 1
ATOM 715 O O . VAL A 1 87 ? -9.104 -9.565 14.512 1.00 98.25 87 VAL A O 1
ATOM 718 N N . ALA A 1 88 ? -8.944 -7.901 12.985 1.00 98.25 88 ALA A N 1
ATOM 719 C CA . ALA A 1 88 ? -7.960 -7.060 13.655 1.00 98.25 88 ALA A CA 1
ATOM 720 C C . ALA A 1 88 ? -7.989 -5.648 13.049 1.00 98.25 88 ALA A C 1
ATOM 722 O O . ALA A 1 88 ? -8.353 -5.487 11.886 1.00 98.25 88 ALA A O 1
ATOM 723 N N . ILE A 1 89 ? -7.567 -4.647 13.818 1.00 98.38 89 ILE A N 1
ATOM 724 C CA . ILE A 1 89 ? -7.369 -3.276 13.343 1.00 98.38 89 ILE A CA 1
ATOM 725 C C . ILE A 1 89 ? -5.962 -2.841 13.740 1.00 98.38 89 ILE A C 1
ATOM 727 O O . ILE A 1 89 ? -5.490 -3.186 14.823 1.00 98.38 89 ILE A O 1
ATOM 731 N N . TYR A 1 90 ? -5.297 -2.102 12.858 1.00 98.12 90 TYR A N 1
ATOM 732 C CA . TYR A 1 90 ? -3.991 -1.512 13.112 1.00 98.12 90 TYR A CA 1
ATOM 733 C C . TYR A 1 90 ? -4.022 -0.023 12.766 1.00 98.12 90 TYR A C 1
ATOM 735 O O . TYR A 1 90 ? -4.529 0.324 11.698 1.00 98.12 90 TYR A O 1
ATOM 743 N N . PRO A 1 91 ? -3.471 0.865 13.609 1.00 97.31 91 PRO A N 1
ATOM 744 C CA . PRO A 1 91 ? -3.322 2.266 13.241 1.00 97.31 91 PRO A CA 1
ATOM 745 C C . PRO A 1 91 ? -2.324 2.404 12.089 1.00 97.31 91 PRO A C 1
ATOM 747 O O . PRO A 1 91 ? -1.366 1.631 11.982 1.00 97.31 91 PRO A O 1
ATOM 750 N N . VAL A 1 92 ? -2.551 3.398 11.238 1.00 97.06 92 VAL A N 1
ATOM 751 C CA . VAL A 1 92 ? -1.657 3.782 10.148 1.00 97.06 92 VAL A CA 1
ATOM 752 C C . VAL A 1 92 ? -1.322 5.261 10.290 1.00 97.06 92 VAL A C 1
ATOM 754 O O . VAL A 1 92 ? -2.195 6.108 10.492 1.00 97.06 92 VAL A O 1
ATOM 757 N N . CYS A 1 93 ? -0.037 5.565 10.169 1.00 94.88 93 CYS A N 1
ATOM 758 C CA . CYS A 1 93 ? 0.485 6.917 10.165 1.00 94.88 93 CYS A CA 1
ATOM 759 C C . CYS A 1 93 ? 0.899 7.321 8.749 1.00 94.88 93 CYS A C 1
ATOM 761 O O . CYS A 1 93 ? 1.534 6.533 8.045 1.00 94.88 93 CYS A O 1
ATOM 763 N N . LYS A 1 94 ? 0.571 8.555 8.363 1.00 93.94 94 LYS A N 1
ATOM 764 C CA . LYS A 1 94 ? 0.989 9.214 7.125 1.00 93.94 94 LYS A CA 1
ATOM 765 C C . LYS A 1 94 ? 2.087 10.231 7.430 1.00 93.94 94 LYS A C 1
ATOM 767 O O . LYS A 1 94 ? 1.928 11.067 8.319 1.00 93.94 94 LYS A O 1
ATOM 772 N N . TYR A 1 95 ? 3.165 10.174 6.661 1.00 92.19 95 TYR A N 1
ATOM 773 C CA . TYR A 1 95 ? 4.164 11.227 6.522 1.00 92.19 95 TYR A CA 1
ATOM 774 C C . TYR A 1 95 ? 4.010 11.895 5.156 1.00 92.19 95 TYR A C 1
ATOM 776 O O . TYR A 1 95 ? 3.876 11.194 4.152 1.00 92.19 95 TYR A O 1
ATOM 784 N N . GLU A 1 96 ? 4.043 13.226 5.113 1.00 89.56 96 GLU A N 1
ATOM 785 C CA . GLU A 1 96 ? 3.904 13.980 3.864 1.00 89.56 96 GLU A CA 1
ATOM 786 C C . GLU A 1 96 ? 4.896 15.147 3.792 1.00 89.56 96 GLU A C 1
ATOM 788 O O . GLU A 1 96 ? 4.714 16.183 4.428 1.00 89.56 96 GLU A O 1
ATOM 793 N N . HIS A 1 97 ? 5.963 14.977 3.003 1.00 86.94 97 HIS A N 1
ATOM 794 C CA . HIS A 1 97 ? 6.955 16.028 2.751 1.00 86.94 97 HIS A CA 1
ATOM 795 C C . HIS A 1 97 ? 7.717 15.771 1.442 1.00 86.94 97 HIS A C 1
ATOM 797 O O . HIS A 1 97 ? 8.750 15.099 1.422 1.00 86.94 97 HIS A O 1
ATOM 803 N N . GLY A 1 98 ? 7.189 16.276 0.324 1.00 85.75 98 GLY A N 1
ATOM 804 C CA . GLY A 1 98 ? 7.741 16.023 -1.018 1.00 85.75 98 GLY A CA 1
ATOM 805 C C . GLY A 1 98 ? 7.427 14.630 -1.586 1.00 85.75 98 GLY A C 1
ATOM 806 O O . GLY A 1 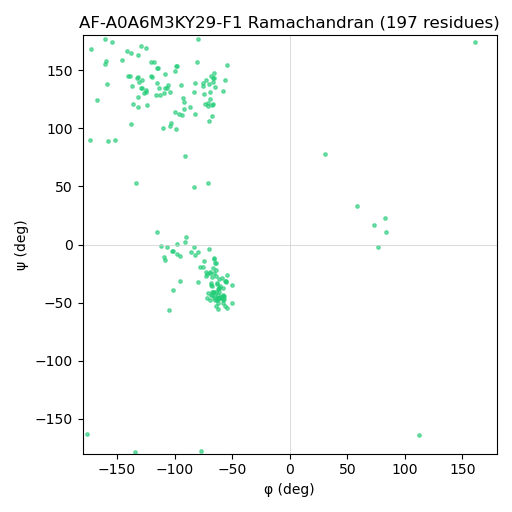98 ? 7.779 14.345 -2.724 1.00 85.75 98 GLY A O 1
ATOM 807 N N . GLY A 1 99 ? 6.738 13.805 -0.803 1.00 90.56 99 GLY A N 1
ATOM 808 C CA . GLY A 1 99 ? 6.208 12.488 -1.130 1.00 90.56 99 GLY A CA 1
ATOM 809 C C . GLY A 1 99 ? 5.334 12.008 0.028 1.00 90.56 99 GLY A C 1
ATOM 810 O O . GLY A 1 99 ? 5.350 12.615 1.106 1.00 90.56 99 GLY A O 1
ATOM 811 N N . ILE A 1 100 ? 4.570 10.942 -0.194 1.00 92.44 100 ILE A N 1
ATOM 812 C CA . ILE A 1 100 ? 3.652 10.365 0.795 1.00 92.44 100 ILE A CA 1
ATOM 813 C C . ILE A 1 100 ? 4.204 9.024 1.274 1.00 92.44 100 ILE A C 1
ATOM 815 O O . ILE A 1 100 ? 4.539 8.162 0.469 1.00 92.44 100 ILE A O 1
ATOM 819 N N . ALA A 1 101 ? 4.271 8.815 2.585 1.00 94.94 101 ALA A N 1
ATOM 820 C CA . ALA A 1 101 ? 4.647 7.527 3.153 1.00 94.94 101 ALA A CA 1
ATOM 821 C C . ALA A 1 101 ? 3.671 7.111 4.250 1.00 94.94 101 ALA A C 1
ATOM 823 O O . ALA A 1 101 ? 3.557 7.760 5.289 1.00 94.94 101 ALA A O 1
ATOM 824 N N . TYR A 1 102 ? 2.999 5.989 4.032 1.00 96.81 102 TYR A N 1
ATOM 825 C CA . TYR A 1 102 ? 2.169 5.321 5.016 1.00 96.81 102 TYR A CA 1
ATOM 826 C C . TYR A 1 102 ? 2.958 4.233 5.733 1.00 96.81 102 TYR A C 1
ATOM 828 O O . TYR A 1 102 ? 3.711 3.469 5.125 1.00 96.81 102 TYR A O 1
ATOM 836 N N . SER A 1 103 ? 2.779 4.152 7.047 1.00 96.69 103 SER A N 1
ATOM 837 C CA . SER A 1 103 ? 3.467 3.191 7.902 1.00 96.69 103 SER A CA 1
ATOM 838 C C . SER A 1 103 ? 2.532 2.644 8.972 1.00 96.69 103 SER A C 1
ATOM 840 O O . SER A 1 103 ? 1.661 3.347 9.481 1.00 96.69 103 SER A O 1
ATOM 842 N N . LEU A 1 104 ? 2.711 1.369 9.312 1.00 96.00 104 LEU A N 1
ATOM 843 C CA . LEU A 1 104 ? 1.947 0.722 10.373 1.00 96.00 104 LEU A CA 1
ATOM 844 C C . LEU A 1 104 ? 2.355 1.288 11.739 1.00 96.00 104 LEU A C 1
ATOM 846 O O . LEU A 1 104 ? 3.545 1.310 12.063 1.00 96.00 104 LEU A O 1
ATOM 850 N N . GLY A 1 105 ? 1.379 1.661 12.561 1.00 93.44 105 GLY A N 1
ATOM 851 C CA . GLY A 1 105 ? 1.591 2.224 13.889 1.00 93.44 105 GLY A CA 1
ATOM 852 C C . GLY A 1 105 ? 1.180 3.691 13.990 1.00 93.44 105 GLY A C 1
ATOM 853 O O . GLY A 1 105 ? 0.457 4.228 13.154 1.00 93.44 105 GLY A O 1
ATOM 854 N N . THR A 1 106 ? 1.661 4.335 15.049 1.00 89.44 106 THR A N 1
ATOM 855 C CA . THR A 1 106 ? 1.477 5.765 15.307 1.00 89.44 106 THR A CA 1
ATOM 856 C C . THR A 1 106 ? 2.828 6.466 15.365 1.00 89.44 106 THR A C 1
ATOM 858 O O . THR A 1 106 ? 3.782 5.913 15.914 1.00 89.44 106 THR A O 1
ATOM 861 N N . SER A 1 107 ? 2.902 7.700 14.878 1.00 87.50 107 SER A N 1
ATOM 862 C CA . SER A 1 107 ? 4.077 8.568 14.988 1.00 87.50 107 SER A CA 1
ATOM 863 C C . SER A 1 107 ? 3.697 9.951 15.528 1.00 87.50 107 SER A C 1
ATOM 865 O O . SER A 1 107 ? 2.519 10.286 15.675 1.00 87.50 107 SER A O 1
ATOM 867 N N . HIS A 1 108 ? 4.708 10.758 15.845 1.00 80.25 108 HIS A N 1
ATOM 868 C CA . HIS A 1 108 ? 4.563 12.137 16.301 1.00 80.25 108 HIS A CA 1
ATOM 869 C C . HIS A 1 108 ? 5.602 13.026 15.612 1.00 80.25 108 HIS A C 1
ATOM 871 O O . HIS A 1 108 ? 6.777 12.674 15.533 1.00 80.25 108 HIS A O 1
ATOM 877 N N . GLY A 1 109 ? 5.185 14.200 15.150 1.00 78.44 109 GLY A N 1
ATOM 878 C CA . GLY A 1 109 ? 6.044 15.162 14.463 1.00 78.44 109 GLY A CA 1
ATOM 879 C C . GLY A 1 109 ? 5.204 16.147 13.659 1.00 78.44 109 GLY A C 1
ATOM 880 O O . GLY A 1 109 ? 3.989 16.001 13.599 1.00 78.44 109 GLY A O 1
ATOM 881 N N . PHE A 1 110 ? 5.838 17.161 13.070 1.00 70.31 110 PHE A N 1
ATOM 882 C CA . PHE A 1 110 ? 5.120 18.184 12.304 1.00 70.31 110 PHE A CA 1
ATOM 883 C C . PHE A 1 110 ? 4.521 17.621 11.006 1.00 70.31 110 PHE A C 1
ATOM 885 O O . PHE A 1 110 ? 3.356 17.866 10.724 1.00 70.31 110 PHE A O 1
ATOM 892 N N . ASP A 1 111 ? 5.292 16.808 10.277 1.00 80.12 111 ASP A N 1
ATOM 893 C CA . ASP A 1 111 ? 4.880 16.209 8.997 1.00 80.12 111 ASP A CA 1
ATOM 894 C C . ASP A 1 111 ? 4.184 14.842 9.153 1.00 80.12 111 ASP A C 1
ATOM 896 O O . ASP A 1 111 ? 3.942 14.153 8.165 1.00 80.12 111 ASP A O 1
ATOM 900 N N . TYR A 1 112 ? 3.904 14.412 10.389 1.00 81.94 112 TYR A N 1
ATOM 901 C CA . TYR A 1 112 ? 3.283 13.118 10.681 1.00 81.94 112 TYR A CA 1
ATOM 902 C C . TYR A 1 112 ? 1.841 13.302 11.143 1.00 8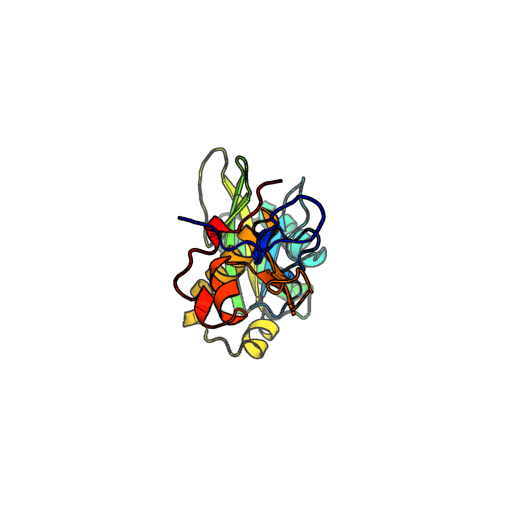1.94 112 TYR A C 1
ATOM 904 O O . TYR A 1 112 ? 1.563 14.088 12.048 1.00 81.94 112 TYR A O 1
ATOM 912 N N . SER A 1 113 ? 0.934 12.496 10.597 1.00 81.88 113 SER A N 1
ATOM 913 C CA . SER A 1 113 ? -0.450 12.394 11.058 1.00 81.88 113 SER A CA 1
ATOM 914 C C . SER A 1 113 ? -0.830 10.934 11.307 1.00 81.88 113 SER A C 1
ATOM 916 O O . SER A 1 113 ? -0.510 10.048 10.518 1.00 81.88 113 SER A O 1
ATOM 918 N N . ASN A 1 114 ? -1.493 10.657 12.431 1.00 85.38 114 ASN A N 1
ATOM 919 C CA . ASN A 1 114 ? -2.075 9.342 12.722 1.00 85.38 114 ASN A CA 1
ATOM 920 C C . ASN A 1 114 ? -3.516 9.350 12.210 1.00 85.38 114 ASN A C 1
ATOM 922 O O . ASN A 1 114 ? -4.440 9.580 12.985 1.00 85.38 114 ASN A O 1
ATOM 926 N N . ASN A 1 115 ? -3.684 9.234 10.893 1.00 86.25 115 ASN A N 1
ATOM 927 C CA . ASN A 1 115 ? -4.923 9.597 10.204 1.00 86.25 115 ASN A CA 1
ATOM 928 C C . ASN A 1 115 ? -5.643 8.416 9.540 1.00 86.25 115 ASN A C 1
ATOM 930 O O . ASN A 1 115 ? -6.571 8.632 8.762 1.00 86.25 115 ASN A O 1
ATOM 934 N N . GLY A 1 116 ? -5.242 7.175 9.808 1.00 94.94 116 GLY A N 1
ATOM 935 C CA . GLY A 1 116 ? -5.887 6.025 9.193 1.00 94.94 116 GLY A CA 1
ATOM 936 C C . GLY A 1 116 ? -5.773 4.743 9.990 1.00 94.94 116 GLY A C 1
ATOM 937 O O . GLY A 1 116 ? -5.073 4.653 11.000 1.00 94.94 116 GLY A O 1
ATOM 938 N N . PHE A 1 117 ? -6.471 3.735 9.486 1.00 98.12 117 PHE A N 1
ATOM 939 C CA . PHE A 1 117 ? -6.474 2.388 10.020 1.00 98.12 117 PHE A CA 1
ATOM 940 C C . PHE A 1 117 ? -6.426 1.373 8.888 1.00 98.12 117 PHE A C 1
ATOM 942 O O . PHE A 1 117 ? -7.037 1.545 7.833 1.00 98.12 117 PHE A O 1
ATOM 949 N N . TYR A 1 118 ? -5.727 0.278 9.151 1.00 98.69 118 TYR A N 1
ATOM 950 C CA . TYR A 1 118 ? -5.830 -0.936 8.371 1.00 98.69 118 TYR A CA 1
ATOM 951 C C . TYR A 1 118 ? -6.756 -1.908 9.112 1.00 98.69 118 TYR A C 1
ATOM 953 O O . TYR A 1 118 ? -6.432 -2.377 10.206 1.00 98.69 118 TYR A O 1
ATOM 961 N N . ILE A 1 119 ? -7.914 -2.204 8.530 1.00 98.69 119 ILE A N 1
ATOM 962 C CA . ILE A 1 119 ? -8.972 -3.044 9.096 1.00 98.69 119 ILE A CA 1
ATOM 963 C C . ILE A 1 119 ? -8.923 -4.403 8.402 1.00 98.69 119 ILE A C 1
ATOM 965 O O . ILE A 1 119 ? -9.407 -4.561 7.284 1.00 98.69 119 ILE A O 1
ATOM 969 N N . VAL A 1 120 ? -8.352 -5.408 9.064 1.00 98.75 120 VAL A N 1
ATOM 970 C CA . VAL A 1 120 ? -8.323 -6.779 8.542 1.00 98.75 120 VAL A CA 1
ATOM 971 C C . VAL A 1 120 ? -9.728 -7.367 8.595 1.00 98.75 120 VAL A C 1
ATOM 973 O O . VAL A 1 120 ? -10.316 -7.478 9.677 1.00 98.75 120 VAL A O 1
ATOM 976 N N . THR A 1 121 ? -10.249 -7.781 7.441 1.00 98.50 121 THR A N 1
ATOM 977 C CA . THR A 1 121 ? -11.582 -8.383 7.326 1.00 98.50 121 THR A CA 1
ATOM 978 C C . THR A 1 121 ? -11.486 -9.904 7.269 1.00 98.50 121 THR A C 1
ATOM 980 O O . THR A 1 121 ? -10.481 -10.482 6.852 1.00 98.50 121 THR A O 1
ATOM 983 N N . GLU A 1 122 ? -12.544 -10.593 7.696 1.00 98.25 122 GLU A N 1
ATOM 984 C CA . GLU A 1 122 ? -12.603 -12.053 7.603 1.00 98.25 122 GLU A CA 1
ATOM 985 C C . GLU A 1 122 ? -12.568 -12.518 6.136 1.00 98.25 122 GLU A C 1
ATOM 987 O O . GLU A 1 122 ? -11.978 -13.557 5.835 1.00 98.25 122 GLU A O 1
ATOM 992 N N . ALA A 1 123 ? -13.163 -11.738 5.226 1.00 97.81 123 ALA A N 1
ATOM 993 C CA . ALA A 1 123 ? -13.136 -11.994 3.790 1.00 97.81 123 ALA A CA 1
ATOM 994 C C . ALA A 1 123 ? -11.703 -11.949 3.237 1.00 97.81 123 ALA A C 1
ATOM 996 O O . ALA A 1 123 ? -11.236 -12.961 2.713 1.00 97.81 123 ALA A O 1
ATOM 997 N N . GLY A 1 124 ? -10.977 -10.844 3.453 1.00 98.06 124 GLY A N 1
ATOM 998 C CA . GLY A 1 124 ? -9.593 -10.693 2.991 1.00 98.06 124 GLY A CA 1
ATOM 999 C C . GLY A 1 124 ? -8.649 -11.716 3.628 1.00 98.06 124 GLY A C 1
ATOM 1000 O O . GLY A 1 124 ? -7.823 -12.327 2.948 1.00 98.06 124 GLY A O 1
ATOM 1001 N N . GLN A 1 125 ? -8.836 -12.024 4.919 1.00 98.44 125 GLN A N 1
ATOM 1002 C CA . GLN A 1 125 ? -8.089 -13.098 5.578 1.00 98.44 125 GLN A CA 1
ATOM 1003 C C . GLN A 1 125 ? -8.287 -14.458 4.884 1.00 98.44 125 GLN A C 1
ATOM 1005 O O . GLN A 1 125 ? -7.312 -15.189 4.677 1.00 98.44 125 GLN A O 1
ATOM 1010 N N . LYS A 1 126 ? -9.539 -14.831 4.579 1.00 98.00 126 LYS A N 1
ATOM 1011 C CA . LYS A 1 126 ? -9.872 -16.118 3.947 1.00 98.00 126 LYS A CA 1
ATOM 1012 C C . LYS A 1 126 ? -9.343 -16.193 2.522 1.00 98.00 126 LYS A C 1
ATOM 1014 O O . LYS A 1 126 ? -8.790 -17.226 2.153 1.00 98.00 126 LYS A O 1
ATOM 1019 N N . GLU A 1 127 ? -9.497 -15.120 1.757 1.00 97.75 127 GLU A N 1
ATOM 1020 C CA . GLU A 1 127 ? -9.063 -15.039 0.363 1.00 97.75 127 GLU A CA 1
ATOM 1021 C C . GLU A 1 127 ? -7.549 -15.212 0.226 1.00 97.75 127 GLU A C 1
ATOM 1023 O O . GLU A 1 127 ? -7.090 -16.041 -0.559 1.00 97.75 127 GLU A O 1
ATOM 1028 N N . LEU A 1 128 ? -6.770 -14.528 1.068 1.00 97.62 128 LEU A N 1
ATOM 1029 C CA . LEU A 1 128 ? -5.311 -14.644 1.060 1.00 97.62 128 LEU A CA 1
ATOM 1030 C C . LEU A 1 128 ? -4.779 -15.895 1.780 1.00 97.62 128 LEU A C 1
ATOM 1032 O O . LEU A 1 128 ? -3.571 -16.139 1.786 1.00 97.62 128 LEU A O 1
ATOM 1036 N N . GLY A 1 129 ? -5.641 -16.675 2.444 1.00 97.50 129 GLY A N 1
ATOM 1037 C CA . GLY A 1 129 ? -5.213 -17.797 3.286 1.00 97.50 129 GLY A CA 1
ATOM 1038 C C . GLY A 1 129 ? -4.273 -17.364 4.421 1.00 97.50 129 GLY A C 1
ATOM 1039 O O . GLY A 1 129 ? -3.354 -18.099 4.794 1.00 97.50 129 GLY A O 1
ATOM 1040 N N . ALA A 1 130 ? -4.463 -16.151 4.947 1.00 97.12 130 ALA A N 1
ATOM 1041 C CA . ALA A 1 130 ? -3.527 -15.519 5.864 1.00 97.12 130 ALA A CA 1
ATOM 1042 C C . ALA A 1 130 ? -3.714 -15.979 7.324 1.00 97.12 130 ALA A C 1
ATOM 1044 O O . ALA A 1 130 ? -4.804 -15.952 7.903 1.00 97.12 130 ALA A O 1
ATOM 1045 N N . ASP A 1 131 ? -2.604 -16.351 7.964 1.00 97.12 131 ASP A N 1
ATOM 1046 C CA . ASP A 1 131 ? -2.528 -16.584 9.411 1.00 97.12 131 ASP A CA 1
ATOM 1047 C C . ASP A 1 131 ? -2.354 -15.244 10.145 1.00 97.12 131 ASP A C 1
ATOM 1049 O O . ASP A 1 131 ? -1.555 -14.407 9.716 1.00 97.12 131 ASP A O 1
ATOM 1053 N N . LYS A 1 132 ? -3.043 -15.063 11.282 1.00 96.81 132 LYS A N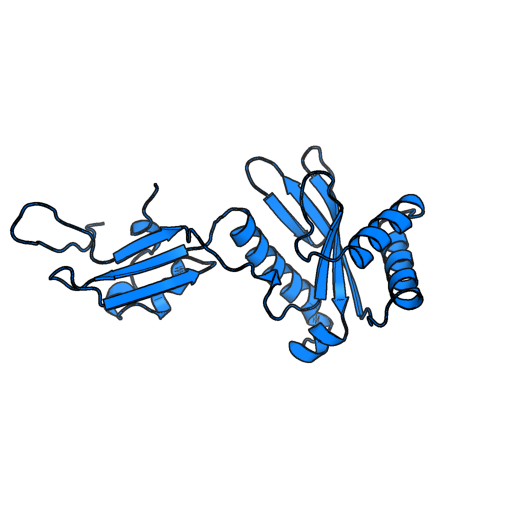 1
ATOM 1054 C CA . LYS A 1 132 ? -2.967 -13.850 12.115 1.00 96.81 132 LYS A CA 1
ATOM 1055 C C . LYS A 1 132 ? -1.531 -13.440 12.448 1.00 96.81 132 LYS A C 1
ATOM 1057 O O . LYS A 1 132 ? -1.228 -12.252 12.470 1.00 96.81 132 LYS A O 1
ATOM 1062 N N . LYS A 1 133 ? -0.618 -14.401 12.643 1.00 97.56 133 LYS A N 1
ATOM 1063 C CA . LYS A 1 133 ? 0.803 -14.111 12.930 1.00 97.56 133 LYS A CA 1
ATOM 1064 C C . LYS A 1 133 ? 1.538 -13.396 11.787 1.00 97.56 133 LYS A C 1
ATOM 1066 O O . LYS A 1 133 ? 2.631 -12.884 11.996 1.00 97.56 133 LYS A O 1
ATOM 1071 N N . ASN A 1 134 ? 0.971 -13.408 10.579 1.00 97.94 134 ASN A N 1
ATOM 1072 C CA . ASN A 1 134 ? 1.547 -12.804 9.382 1.00 97.94 134 ASN A C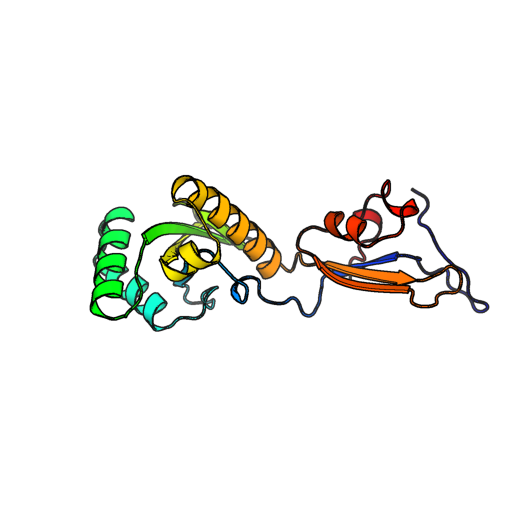A 1
ATOM 1073 C C . ASN A 1 134 ? 0.910 -11.458 9.013 1.00 97.94 134 ASN A C 1
ATOM 1075 O O . ASN A 1 134 ? 1.404 -10.830 8.081 1.00 97.94 134 ASN A O 1
ATOM 1079 N N . PHE A 1 135 ? -0.143 -11.010 9.706 1.00 98.44 135 PHE A N 1
ATOM 1080 C CA . PHE A 1 135 ? -0.892 -9.808 9.323 1.00 98.44 135 PHE A CA 1
ATOM 1081 C C . PHE A 1 135 ? -0.004 -8.577 9.215 1.00 98.44 135 PHE A C 1
ATOM 1083 O O . PHE A 1 135 ? 0.050 -7.978 8.151 1.00 98.44 135 PHE A O 1
ATOM 1090 N N . GLU A 1 136 ? 0.780 -8.251 10.244 1.00 98.44 136 GLU A N 1
ATOM 1091 C CA . GLU A 1 136 ? 1.661 -7.078 10.183 1.00 98.44 136 GLU A CA 1
ATOM 1092 C C . GLU A 1 136 ? 2.646 -7.126 9.012 1.00 98.44 136 GLU A C 1
ATOM 1094 O O . GLU A 1 136 ? 2.942 -6.096 8.413 1.00 98.44 136 GLU A O 1
ATOM 1099 N N . ARG A 1 137 ? 3.171 -8.314 8.685 1.00 98.44 137 ARG A N 1
ATOM 1100 C CA . ARG A 1 137 ? 4.092 -8.482 7.556 1.00 98.44 137 ARG A CA 1
ATOM 1101 C C . ARG A 1 137 ? 3.378 -8.208 6.235 1.00 98.44 137 ARG A C 1
ATOM 1103 O O . ARG A 1 137 ? 3.939 -7.509 5.403 1.00 98.44 137 ARG A O 1
ATOM 1110 N N . ILE A 1 138 ? 2.178 -8.758 6.060 1.00 98.56 138 ILE A N 1
ATOM 1111 C CA . ILE A 1 138 ? 1.368 -8.571 4.849 1.00 98.56 138 ILE A CA 1
ATOM 1112 C C . ILE A 1 138 ? 0.964 -7.100 4.715 1.00 98.56 138 ILE A C 1
ATOM 1114 O O . ILE A 1 138 ? 1.224 -6.499 3.682 1.00 98.56 138 ILE A O 1
ATOM 1118 N N . ILE A 1 139 ? 0.460 -6.480 5.786 1.00 98.62 139 ILE A N 1
ATOM 1119 C CA . ILE A 1 139 ? 0.075 -5.062 5.787 1.00 98.62 139 ILE A CA 1
ATOM 1120 C C . ILE A 1 139 ? 1.267 -4.178 5.420 1.00 98.62 139 ILE A C 1
ATOM 1122 O O . ILE A 1 139 ? 1.137 -3.290 4.589 1.00 98.62 139 ILE A O 1
ATOM 1126 N N . LYS A 1 140 ? 2.457 -4.428 5.981 1.00 98.44 140 LYS A N 1
ATOM 1127 C CA . LYS A 1 140 ? 3.668 -3.671 5.619 1.00 98.44 140 LYS A CA 1
ATOM 1128 C C . LYS A 1 140 ? 4.028 -3.812 4.135 1.00 98.44 140 LYS A C 1
ATOM 1130 O O . LYS A 1 140 ? 4.500 -2.844 3.556 1.00 98.44 140 LYS A O 1
ATOM 1135 N N . GLN A 1 141 ? 3.804 -4.980 3.530 1.00 97.94 141 GLN A N 1
ATOM 1136 C CA . GLN A 1 141 ? 4.029 -5.197 2.095 1.00 97.94 141 GLN A CA 1
ATOM 1137 C C . GLN A 1 141 ? 2.995 -4.459 1.232 1.00 97.94 141 GLN A C 1
ATOM 1139 O O . GLN A 1 141 ? 3.359 -3.838 0.237 1.00 97.94 141 GLN A O 1
ATOM 1144 N N . GLU A 1 142 ? 1.723 -4.475 1.628 1.00 98.50 142 GLU A N 1
ATOM 1145 C CA . GLU A 1 142 ? 0.673 -3.723 0.932 1.00 98.50 142 GLU A CA 1
ATOM 1146 C C . GLU A 1 142 ? 0.873 -2.206 1.057 1.00 98.50 142 GLU A C 1
ATOM 1148 O O . GLU A 1 142 ? 0.738 -1.491 0.068 1.00 98.50 142 GLU A O 1
ATOM 1153 N N . LEU A 1 143 ? 1.266 -1.711 2.238 1.00 98.06 143 LEU A N 1
ATOM 1154 C CA . LEU A 1 143 ? 1.610 -0.301 2.441 1.00 98.06 143 LEU A CA 1
ATOM 1155 C C . LEU A 1 143 ? 2.840 0.107 1.620 1.00 98.06 143 LEU A C 1
ATOM 1157 O O . LEU A 1 143 ? 2.831 1.185 1.041 1.00 98.06 143 LEU A O 1
ATOM 1161 N N . ASP A 1 144 ? 3.877 -0.735 1.527 1.00 97.62 144 ASP A N 1
ATOM 1162 C CA . ASP A 1 144 ? 5.044 -0.478 0.665 1.00 97.62 144 ASP A CA 1
ATOM 1163 C C . ASP A 1 144 ? 4.638 -0.352 -0.810 1.00 97.62 144 ASP A C 1
ATOM 1165 O O . ASP A 1 144 ? 5.018 0.601 -1.490 1.00 97.62 144 ASP A O 1
ATOM 1169 N N . THR A 1 145 ? 3.791 -1.269 -1.278 1.00 97.75 145 THR A N 1
ATOM 1170 C CA . THR A 1 145 ? 3.256 -1.259 -2.647 1.00 97.75 145 THR A CA 1
ATOM 1171 C C . THR A 1 145 ? 2.422 -0.003 -2.905 1.00 97.75 145 THR A C 1
ATOM 1173 O O . THR A 1 145 ? 2.620 0.685 -3.906 1.00 97.75 145 THR A O 1
ATOM 1176 N N . TYR A 1 146 ? 1.534 0.355 -1.974 1.00 97.69 146 TYR A N 1
ATOM 1177 C CA . TYR A 1 146 ? 0.712 1.556 -2.094 1.00 97.69 146 TYR A CA 1
ATOM 1178 C C . TYR A 1 146 ? 1.533 2.850 -2.013 1.00 97.69 146 TYR A C 1
ATOM 1180 O O . TYR A 1 146 ? 1.247 3.798 -2.740 1.00 97.69 146 TYR A O 1
ATOM 1188 N N . ASN A 1 147 ? 2.584 2.892 -1.188 1.00 97.25 147 ASN A N 1
ATOM 1189 C CA . ASN A 1 147 ? 3.512 4.024 -1.132 1.00 97.25 147 ASN A CA 1
ATOM 1190 C C . ASN A 1 147 ? 4.187 4.244 -2.490 1.00 97.25 147 ASN A C 1
ATOM 1192 O O . ASN A 1 147 ? 4.235 5.371 -2.973 1.00 97.25 147 ASN A O 1
ATOM 1196 N N . LYS A 1 148 ? 4.656 3.183 -3.148 1.00 97.00 148 LYS A N 1
ATOM 1197 C CA . LYS A 1 148 ? 5.229 3.296 -4.497 1.00 97.00 148 LYS A CA 1
ATOM 1198 C C . LYS A 1 148 ? 4.200 3.790 -5.508 1.00 97.00 148 LYS A C 1
ATOM 1200 O O . LYS A 1 148 ? 4.475 4.734 -6.243 1.00 97.00 148 LYS A O 1
ATOM 1205 N N . TYR A 1 149 ? 2.992 3.225 -5.484 1.00 97.19 149 TYR A N 1
ATOM 1206 C CA . TYR A 1 149 ? 1.882 3.665 -6.331 1.00 97.19 149 TYR A CA 1
ATOM 1207 C C . TYR A 1 149 ? 1.587 5.166 -6.181 1.00 97.19 149 TYR A C 1
ATOM 1209 O O . TYR A 1 149 ? 1.606 5.901 -7.166 1.00 97.19 149 TYR A O 1
ATOM 1217 N N . VAL A 1 150 ? 1.357 5.642 -4.953 1.00 95.38 150 VAL A N 1
ATOM 1218 C CA . VAL A 1 150 ? 0.931 7.030 -4.708 1.00 95.38 150 VAL A CA 1
ATOM 1219 C C . VAL A 1 150 ? 2.033 8.054 -5.011 1.00 95.38 150 VAL A C 1
ATOM 1221 O O . VAL A 1 150 ? 1.726 9.205 -5.312 1.00 95.38 150 VAL A O 1
ATOM 1224 N N . ASN A 1 151 ? 3.307 7.645 -4.984 1.00 94.94 151 ASN A N 1
ATOM 1225 C CA . ASN A 1 151 ? 4.441 8.485 -5.390 1.00 94.94 151 ASN A CA 1
ATOM 1226 C C . ASN A 1 151 ? 4.809 8.348 -6.880 1.00 94.94 151 ASN A C 1
ATOM 1228 O O . ASN A 1 151 ? 5.769 8.975 -7.325 1.00 94.94 151 ASN A O 1
ATOM 1232 N N . GLY A 1 152 ? 4.073 7.551 -7.664 1.00 94.56 152 GLY A N 1
ATOM 1233 C CA . GLY A 1 152 ? 4.363 7.332 -9.085 1.00 94.56 152 GLY A CA 1
ATOM 1234 C C . GLY A 1 152 ? 5.586 6.445 -9.350 1.00 94.56 152 GLY A C 1
ATOM 1235 O O . GLY A 1 152 ? 6.102 6.416 -10.465 1.00 94.56 152 GLY A O 1
ATOM 1236 N N . GLU A 1 153 ? 6.060 5.693 -8.358 1.00 95.44 153 GLU A N 1
ATOM 1237 C CA . GLU A 1 153 ? 7.173 4.738 -8.461 1.00 95.44 153 GLU A CA 1
ATOM 1238 C C . GLU A 1 153 ? 6.700 3.382 -9.014 1.00 95.44 153 GLU A C 1
ATOM 1240 O O . GLU A 1 153 ? 6.963 2.317 -8.454 1.00 95.44 153 GLU A O 1
ATOM 1245 N N . VAL A 1 154 ? 5.959 3.432 -10.121 1.00 97.50 154 VAL A N 1
ATOM 1246 C CA . VAL A 1 154 ? 5.521 2.261 -10.884 1.00 97.50 154 VAL A CA 1
ATOM 1247 C C . VAL A 1 154 ? 6.207 2.311 -12.233 1.00 97.50 154 VAL A C 1
ATOM 1249 O O . VAL A 1 154 ? 6.270 3.374 -12.843 1.00 97.50 154 VAL A O 1
ATOM 1252 N N . TYR A 1 155 ? 6.743 1.188 -12.692 1.00 97.44 155 TYR A N 1
ATOM 1253 C CA . TYR A 1 155 ? 7.587 1.138 -13.879 1.00 97.44 155 TYR A CA 1
ATOM 1254 C C . TYR A 1 155 ? 6.945 0.335 -15.005 1.00 97.44 155 TYR A C 1
ATOM 1256 O O . TYR A 1 155 ? 6.191 -0.615 -14.782 1.00 97.44 155 TYR A O 1
ATOM 1264 N N . ALA A 1 156 ? 7.309 0.707 -16.226 1.00 97.31 156 ALA A N 1
ATOM 1265 C CA . ALA A 1 156 ? 7.001 -0.004 -17.452 1.00 97.31 156 ALA A CA 1
ATOM 1266 C C . ALA A 1 156 ? 8.266 -0.153 -18.294 1.00 97.31 156 ALA A C 1
ATOM 1268 O O . ALA A 1 156 ? 9.091 0.763 -18.343 1.00 97.31 156 ALA A O 1
ATOM 1269 N N . PHE A 1 157 ? 8.407 -1.284 -18.983 1.00 97.25 157 PHE A N 1
ATOM 1270 C CA . PHE A 1 157 ? 9.497 -1.501 -19.926 1.00 97.25 157 PHE A CA 1
ATOM 1271 C C . PHE A 1 157 ? 8.988 -1.662 -21.354 1.00 97.25 157 PHE A C 1
ATOM 1273 O O . PHE A 1 157 ? 7.891 -2.160 -21.604 1.00 97.25 157 PHE A O 1
ATOM 1280 N N . ASN A 1 158 ? 9.847 -1.294 -22.298 1.00 96.62 158 ASN A N 1
ATOM 1281 C CA . ASN A 1 158 ? 9.703 -1.604 -23.710 1.00 96.62 158 ASN A CA 1
ATOM 1282 C C . ASN A 1 158 ? 11.035 -2.154 -24.239 1.00 96.62 158 ASN A C 1
ATOM 1284 O O . ASN A 1 158 ? 12.089 -1.538 -24.055 1.00 96.62 158 ASN A O 1
ATOM 1288 N N . LEU A 1 159 ? 10.979 -3.325 -24.870 1.00 96.75 159 LEU A N 1
ATOM 1289 C CA . LEU A 1 159 ? 12.123 -4.060 -25.396 1.00 96.75 159 LEU A CA 1
ATOM 1290 C C . LEU A 1 159 ? 12.022 -4.158 -26.922 1.00 96.75 159 LEU A C 1
ATOM 1292 O O . LEU A 1 159 ? 11.021 -4.633 -27.458 1.00 96.75 159 LEU A O 1
ATOM 1296 N N . CYS A 1 160 ? 13.097 -3.780 -27.611 1.00 95.00 160 CYS A N 1
ATOM 1297 C CA . CYS A 1 160 ? 13.237 -3.893 -29.060 1.00 95.00 160 CYS A CA 1
ATOM 1298 C C . CYS A 1 160 ? 14.431 -4.779 -29.459 1.00 95.00 160 CYS A C 1
ATOM 1300 O O . CYS A 1 160 ? 15.400 -4.959 -28.710 1.00 95.00 160 CYS A O 1
ATOM 1302 N N . ASP A 1 161 ? 14.375 -5.321 -30.675 1.00 90.50 161 ASP A N 1
ATOM 1303 C CA . ASP A 1 161 ? 15.482 -6.051 -31.289 1.00 90.50 161 ASP A CA 1
ATOM 1304 C C . ASP A 1 161 ? 16.587 -5.113 -31.819 1.00 90.50 161 ASP A C 1
ATOM 1306 O O . ASP A 1 161 ? 16.553 -3.892 -31.657 1.00 90.50 161 ASP A O 1
ATOM 1310 N N . GLU A 1 162 ? 17.611 -5.692 -32.446 1.00 86.50 162 GLU A N 1
ATOM 1311 C CA . GLU A 1 162 ? 18.734 -4.954 -33.046 1.00 86.50 162 GLU A CA 1
ATOM 1312 C C . GLU A 1 162 ? 18.372 -4.148 -34.309 1.00 86.50 162 GLU A C 1
ATOM 1314 O O . GLU A 1 162 ? 19.212 -3.437 -34.863 1.00 86.50 162 GLU A O 1
ATOM 1319 N N . HIS A 1 163 ? 17.132 -4.244 -34.783 1.00 85.81 163 HIS A N 1
ATOM 1320 C CA . HIS A 1 163 ? 16.597 -3.496 -35.918 1.00 85.81 163 HIS A CA 1
ATOM 1321 C C . HIS A 1 163 ? 15.532 -2.470 -35.492 1.00 85.81 163 HIS A C 1
ATOM 1323 O O . HIS A 1 163 ? 15.026 -1.717 -36.334 1.00 85.81 163 HIS A O 1
ATOM 1329 N N . GLY A 1 164 ? 15.227 -2.405 -34.192 1.00 85.75 164 GLY A N 1
ATOM 1330 C CA . GLY A 1 164 ? 14.212 -1.532 -33.614 1.00 85.75 164 GLY A CA 1
ATOM 1331 C C . GLY A 1 164 ? 12.792 -2.087 -33.686 1.00 85.75 164 GLY A C 1
ATOM 1332 O O . GLY A 1 164 ? 11.848 -1.343 -33.431 1.00 85.75 164 GLY A O 1
ATOM 1333 N N . ALA A 1 165 ? 12.609 -3.361 -34.040 1.00 90.62 165 ALA A N 1
ATOM 1334 C CA . ALA A 1 165 ? 11.300 -3.995 -33.972 1.00 90.62 165 ALA A CA 1
ATOM 1335 C C . ALA A 1 165 ? 10.946 -4.310 -32.513 1.00 90.62 165 ALA A C 1
ATOM 1337 O O . ALA A 1 165 ? 11.783 -4.803 -31.755 1.00 90.62 165 ALA A O 1
ATOM 1338 N N . HIS A 1 166 ? 9.701 -4.022 -32.129 1.00 93.88 166 HIS A N 1
ATOM 1339 C CA . HIS A 1 166 ? 9.158 -4.362 -30.812 1.00 93.88 166 HIS A CA 1
ATOM 1340 C C . HIS A 1 166 ? 9.242 -5.875 -30.570 1.00 93.88 166 HIS A C 1
ATOM 1342 O O . HIS A 1 166 ? 8.880 -6.667 -31.442 1.00 93.88 166 HIS A O 1
ATOM 1348 N N . ILE A 1 167 ? 9.746 -6.255 -29.395 1.00 95.44 167 ILE A N 1
ATOM 1349 C CA . ILE A 1 167 ? 9.796 -7.639 -28.916 1.00 95.44 167 ILE A CA 1
ATOM 1350 C C . ILE A 1 167 ? 8.727 -7.843 -27.850 1.00 95.44 167 ILE A C 1
ATOM 1352 O O . ILE A 1 167 ? 7.915 -8.758 -27.966 1.00 95.44 167 ILE A O 1
ATOM 1356 N N . ASP A 1 168 ? 8.776 -7.031 -26.793 1.00 96.44 168 ASP A N 1
ATOM 1357 C CA . ASP A 1 168 ? 7.905 -7.172 -25.633 1.00 96.44 168 ASP A CA 1
ATOM 1358 C C . ASP A 1 168 ? 7.820 -5.861 -24.847 1.00 96.44 168 ASP A C 1
ATOM 1360 O O . ASP A 1 168 ? 8.696 -4.995 -24.932 1.00 96.44 168 ASP A O 1
ATOM 1364 N N . SER A 1 169 ? 6.755 -5.715 -24.076 1.00 95.88 169 SER A N 1
ATOM 1365 C CA . SER A 1 169 ? 6.529 -4.583 -23.188 1.00 95.88 169 SER A CA 1
ATOM 1366 C C . SER A 1 169 ? 5.526 -4.966 -22.113 1.00 95.88 169 SER A C 1
ATOM 1368 O O . SER A 1 169 ? 4.492 -5.559 -22.421 1.00 95.88 169 SER A O 1
ATOM 1370 N N . CYS A 1 170 ? 5.787 -4.560 -20.877 1.00 96.75 170 CYS A N 1
ATOM 1371 C CA . CYS A 1 170 ? 4.875 -4.757 -19.756 1.00 96.75 170 CYS A CA 1
ATOM 1372 C C . CYS A 1 170 ? 4.975 -3.567 -18.790 1.00 96.75 170 CYS A C 1
ATOM 1374 O O . CYS A 1 170 ? 5.977 -2.845 -18.792 1.00 96.75 170 CYS A O 1
ATOM 1376 N N . SER A 1 171 ? 3.945 -3.363 -17.972 1.00 96.25 171 SER A N 1
ATOM 1377 C CA . SER A 1 171 ? 3.863 -2.291 -16.974 1.00 96.25 171 SER A CA 1
ATOM 1378 C C . SER A 1 171 ? 3.356 -2.814 -15.626 1.00 96.25 171 SER A C 1
ATOM 1380 O O . SER A 1 171 ? 3.145 -4.018 -15.474 1.00 96.25 171 SER A O 1
ATOM 1382 N N . GLY A 1 172 ? 3.206 -1.935 -14.630 1.00 95.62 172 GLY A N 1
ATOM 1383 C CA . GLY A 1 172 ? 2.754 -2.324 -13.290 1.00 95.62 172 GLY A CA 1
ATOM 1384 C C . GLY A 1 172 ? 3.847 -2.880 -12.368 1.00 95.62 172 GLY A C 1
ATOM 1385 O O . GLY A 1 172 ? 3.543 -3.605 -11.423 1.00 95.62 172 GLY A O 1
ATOM 1386 N N . PHE A 1 173 ? 5.122 -2.563 -12.613 1.00 96.75 173 PHE A N 1
ATOM 1387 C CA . PHE A 1 173 ? 6.221 -3.013 -11.753 1.00 96.75 173 PHE A CA 1
ATOM 1388 C C . PHE A 1 173 ? 6.443 -2.048 -10.585 1.00 96.75 173 PHE A C 1
ATOM 1390 O O . PHE A 1 173 ? 6.827 -0.904 -10.799 1.00 96.75 173 PHE A O 1
ATOM 1397 N N . TYR A 1 174 ? 6.280 -2.516 -9.348 1.00 95.69 174 TYR A N 1
ATOM 1398 C CA . TYR A 1 174 ? 6.571 -1.744 -8.124 1.00 95.69 174 TYR A CA 1
ATOM 1399 C C . TYR A 1 174 ? 8.041 -1.835 -7.681 1.00 95.69 174 TYR A C 1
ATOM 1401 O O . TYR A 1 174 ? 8.477 -1.185 -6.731 1.00 95.69 174 TYR A O 1
ATOM 1409 N N . ASN A 1 175 ? 8.829 -2.674 -8.344 1.00 94.88 175 ASN A N 1
ATOM 1410 C CA . ASN A 1 175 ? 10.271 -2.729 -8.196 1.00 94.88 175 ASN A CA 1
ATOM 1411 C C . ASN A 1 175 ? 10.879 -2.852 -9.590 1.00 94.88 175 ASN A C 1
ATOM 1413 O O . ASN A 1 175 ? 10.593 -3.801 -10.317 1.00 94.88 175 ASN A O 1
ATOM 1417 N N . ILE A 1 176 ? 11.722 -1.889 -9.957 1.00 95.88 176 ILE A N 1
ATOM 1418 C CA . ILE A 1 176 ? 12.334 -1.834 -11.287 1.00 95.88 176 ILE A CA 1
ATOM 1419 C C . ILE A 1 176 ? 13.154 -3.092 -11.601 1.00 95.88 176 ILE A C 1
ATOM 1421 O O . ILE A 1 176 ? 13.255 -3.499 -12.753 1.00 95.88 176 ILE A O 1
ATOM 1425 N N . GLU A 1 177 ? 13.710 -3.745 -10.580 1.00 96.62 177 GLU A N 1
ATOM 1426 C CA . GLU A 1 177 ? 14.521 -4.948 -10.759 1.00 96.62 177 GLU A CA 1
ATOM 1427 C C . GLU A 1 177 ? 13.685 -6.181 -11.132 1.00 96.62 177 GLU A C 1
ATOM 1429 O O . GLU A 1 177 ? 14.208 -7.079 -11.793 1.00 96.62 177 GLU A O 1
ATOM 1434 N N . ASP A 1 178 ? 12.389 -6.206 -10.801 1.00 96.31 178 ASP A N 1
ATOM 1435 C CA . ASP A 1 178 ? 11.488 -7.321 -11.132 1.00 96.31 178 ASP A CA 1
ATOM 1436 C C . ASP A 1 178 ? 11.277 -7.441 -12.657 1.00 96.31 178 ASP A C 1
ATOM 1438 O O . ASP A 1 178 ? 10.969 -8.518 -13.170 1.00 96.31 178 ASP A O 1
ATOM 1442 N N . ILE A 1 179 ? 11.545 -6.370 -13.418 1.00 97.12 179 ILE A N 1
ATOM 1443 C CA . ILE A 1 179 ? 11.529 -6.369 -14.891 1.00 97.12 179 ILE A CA 1
ATOM 1444 C C . ILE A 1 179 ? 12.473 -7.440 -15.457 1.00 97.12 179 ILE A C 1
ATOM 1446 O O . ILE A 1 179 ? 12.182 -8.030 -16.500 1.00 97.12 179 ILE A O 1
ATOM 1450 N N . LYS A 1 180 ? 13.576 -7.763 -14.766 1.00 96.44 180 LYS A N 1
ATOM 1451 C CA . LYS A 1 180 ? 14.536 -8.788 -15.207 1.00 96.44 180 LYS A CA 1
ATOM 1452 C C . LYS A 1 180 ? 13.894 -10.144 -15.453 1.00 96.44 180 LYS A C 1
ATOM 1454 O O . LYS A 1 180 ? 14.358 -10.865 -16.334 1.00 96.44 180 LYS A O 1
ATOM 1459 N N . GLU A 1 181 ? 12.845 -10.498 -14.718 1.00 96.38 181 GLU A N 1
ATOM 1460 C CA . GLU A 1 181 ? 12.154 -11.782 -14.882 1.00 96.38 181 GLU A CA 1
ATOM 1461 C C . GLU A 1 181 ? 11.498 -11.926 -16.265 1.00 96.38 181 GLU A C 1
ATOM 1463 O O . GLU A 1 181 ? 11.309 -13.044 -16.749 1.00 96.38 181 GLU A O 1
ATOM 1468 N N . TYR A 1 182 ? 11.233 -10.800 -16.932 1.00 95.94 182 TYR A N 1
ATOM 1469 C CA . TYR A 1 182 ? 10.575 -10.709 -18.236 1.00 95.94 182 TYR A CA 1
ATOM 1470 C C . TYR A 1 182 ? 11.563 -10.484 -19.389 1.00 95.94 182 TYR A C 1
ATOM 1472 O O . TYR A 1 182 ? 11.183 -10.524 -20.557 1.00 95.94 182 TYR A O 1
ATOM 1480 N N . LEU A 1 183 ? 12.850 -10.277 -19.091 1.00 96.00 183 LEU A N 1
ATOM 1481 C CA . LEU A 1 183 ? 13.870 -10.003 -20.099 1.00 96.00 183 LEU A CA 1
ATOM 1482 C C . LEU A 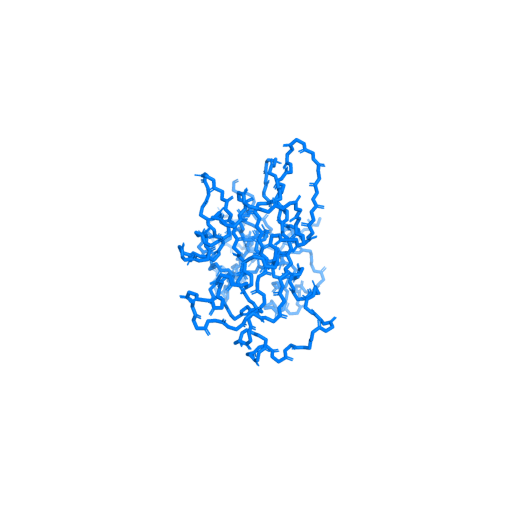1 183 ? 14.674 -11.257 -20.488 1.00 96.00 183 LEU A C 1
ATOM 1484 O O . LEU A 1 183 ? 14.883 -12.167 -19.677 1.00 96.00 183 LEU A O 1
ATOM 1488 N N . PRO A 1 184 ? 15.230 -11.305 -21.717 1.00 94.75 184 PRO A N 1
ATOM 1489 C CA . PRO A 1 184 ? 16.155 -12.361 -22.116 1.00 94.75 184 PRO A CA 1
ATOM 1490 C C . PRO A 1 184 ? 17.350 -12.502 -21.157 1.00 94.75 184 PRO A C 1
ATOM 1492 O O . PRO A 1 184 ? 17.797 -11.546 -20.526 1.00 94.75 184 PRO A O 1
ATOM 1495 N N . LYS A 1 185 ? 17.946 -13.700 -21.097 1.00 94.69 185 LYS A N 1
ATOM 1496 C CA . LYS A 1 185 ? 19.035 -14.026 -20.150 1.00 94.69 185 LYS A CA 1
ATOM 1497 C C . LYS A 1 185 ? 20.242 -13.080 -20.201 1.00 94.69 185 LYS A C 1
ATOM 1499 O O . LYS A 1 185 ? 20.951 -12.943 -19.209 1.00 94.69 185 LYS A O 1
ATOM 1504 N N . GLU A 1 186 ? 20.487 -12.433 -21.337 1.00 92.81 186 GLU A N 1
ATOM 1505 C CA . GLU A 1 186 ? 21.577 -1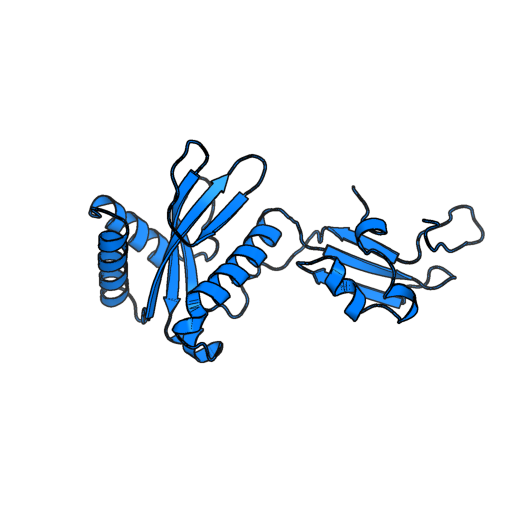1.464 -21.510 1.00 92.81 186 GLU A CA 1
ATOM 1506 C C . GLU A 1 186 ? 21.418 -10.179 -20.675 1.00 92.81 186 GLU A C 1
ATOM 1508 O O . GLU A 1 186 ? 22.377 -9.416 -20.573 1.00 92.81 186 GLU A O 1
ATOM 1513 N N . TRP A 1 187 ? 20.243 -9.939 -20.084 1.00 93.75 187 TRP A N 1
ATOM 1514 C CA . TRP A 1 187 ? 19.930 -8.762 -19.262 1.00 93.75 187 TRP A CA 1
ATOM 1515 C C . TRP A 1 187 ? 20.052 -9.007 -17.751 1.00 93.75 187 TRP A C 1
ATOM 1517 O O . TRP A 1 187 ? 20.003 -8.068 -16.967 1.00 93.75 187 TRP A O 1
ATOM 1527 N N . GLN A 1 188 ? 20.262 -10.253 -17.319 1.00 91.69 188 GLN A N 1
ATOM 1528 C CA . GLN A 1 188 ? 20.186 -10.634 -15.898 1.00 91.69 188 GLN A CA 1
ATOM 1529 C C . GLN A 1 188 ? 21.278 -10.001 -15.016 1.00 91.69 188 GLN A C 1
ATOM 1531 O O . GLN A 1 188 ? 21.086 -9.845 -13.814 1.00 91.69 188 GLN A O 1
ATOM 1536 N N . ASN A 1 189 ? 22.416 -9.625 -15.608 1.00 93.88 189 ASN A N 1
ATOM 1537 C CA . ASN A 1 189 ? 23.536 -8.987 -14.901 1.00 93.88 189 ASN A CA 1
ATOM 1538 C C . ASN A 1 189 ? 23.553 -7.457 -15.039 1.00 93.88 189 ASN A C 1
ATOM 1540 O O . ASN A 1 189 ? 24.480 -6.817 -14.550 1.00 93.88 189 ASN A O 1
ATOM 1544 N N . GLU A 1 190 ? 22.589 -6.886 -15.756 1.00 94.25 190 GLU A N 1
ATOM 1545 C CA . GLU A 1 190 ? 22.471 -5.440 -15.935 1.00 94.25 190 GLU A CA 1
ATOM 1546 C C . GLU A 1 190 ? 21.800 -4.812 -14.704 1.00 94.25 190 GLU A C 1
ATOM 1548 O O . GLU A 1 190 ? 21.083 -5.497 -13.979 1.00 94.25 190 GLU A O 1
ATOM 1553 N N . ASP A 1 191 ? 22.007 -3.522 -14.459 1.00 95.06 191 ASP A N 1
ATOM 1554 C CA . ASP A 1 191 ? 21.237 -2.750 -13.473 1.00 95.06 191 ASP A CA 1
ATOM 1555 C C . ASP A 1 191 ? 20.040 -2.115 -14.195 1.00 95.06 191 ASP A C 1
ATOM 1557 O O . ASP A 1 191 ? 20.245 -1.420 -15.192 1.00 95.06 191 ASP A O 1
ATOM 1561 N N . MET A 1 192 ? 18.795 -2.375 -13.769 1.00 95.50 192 MET A N 1
ATOM 1562 C CA . MET A 1 192 ? 17.632 -1.851 -14.501 1.00 95.50 192 MET A CA 1
ATOM 1563 C C . MET A 1 192 ? 17.524 -0.328 -14.376 1.00 95.50 192 MET A C 1
ATOM 1565 O O . MET A 1 192 ? 17.018 0.323 -15.292 1.00 95.50 192 MET A O 1
ATOM 1569 N N . GLN A 1 193 ? 18.085 0.268 -13.319 1.00 94.69 193 GLN A N 1
ATOM 1570 C CA . GLN A 1 193 ? 18.130 1.723 -13.149 1.00 94.69 193 GLN A CA 1
ATOM 1571 C C . GLN A 1 193 ? 18.907 2.419 -14.275 1.00 94.69 193 GLN A C 1
ATOM 1573 O O . GLN A 1 193 ? 18.558 3.533 -14.666 1.00 94.69 193 GLN A O 1
ATOM 1578 N N . ASP A 1 194 ? 19.903 1.755 -14.876 1.00 93.88 194 ASP A N 1
ATOM 1579 C CA . ASP A 1 194 ? 20.652 2.309 -16.013 1.00 93.88 194 ASP A CA 1
ATOM 1580 C C . ASP A 1 194 ? 19.771 2.511 -17.261 1.00 93.88 194 ASP A C 1
ATOM 1582 O O . ASP A 1 194 ? 20.161 3.229 -18.190 1.00 93.88 194 ASP A O 1
ATOM 1586 N N . TYR A 1 195 ? 18.584 1.902 -17.301 1.00 94.44 195 TYR A N 1
ATOM 1587 C CA . TYR A 1 195 ? 17.643 1.961 -18.419 1.00 94.44 195 TYR A CA 1
ATOM 1588 C C . TYR A 1 195 ? 16.417 2.834 -18.132 1.00 94.44 195 TYR A C 1
ATOM 1590 O O . TYR A 1 195 ? 15.604 3.023 -19.039 1.00 94.44 195 TYR A O 1
ATOM 1598 N N . LEU A 1 196 ? 16.310 3.403 -16.924 1.00 94.38 196 LEU A N 1
ATOM 1599 C CA . LEU A 1 196 ? 15.267 4.360 -16.573 1.00 94.38 196 LEU A CA 1
ATOM 1600 C C . LEU A 1 196 ? 15.484 5.686 -17.315 1.00 94.38 196 LEU A C 1
ATOM 1602 O O . LEU A 1 196 ? 16.548 6.308 -17.239 1.00 94.38 196 LEU A O 1
ATOM 1606 N N . ILE A 1 197 ? 14.461 6.120 -18.042 1.00 91.00 197 ILE A N 1
ATOM 1607 C CA . ILE A 1 197 ? 14.411 7.413 -18.713 1.00 91.00 197 ILE A CA 1
ATOM 1608 C C . ILE A 1 197 ? 13.752 8.400 -17.753 1.00 91.00 197 ILE A C 1
ATOM 1610 O O . ILE A 1 197 ? 12.592 8.242 -17.381 1.00 91.00 197 ILE A O 1
ATOM 1614 N N . LEU A 1 198 ? 14.513 9.414 -17.344 1.00 77.25 198 LEU A N 1
ATOM 1615 C CA . LEU A 1 198 ? 13.984 10.554 -16.604 1.00 77.25 198 LEU A CA 1
ATOM 1616 C C . LEU A 1 198 ? 13.391 11.529 -17.627 1.00 77.25 198 LEU A C 1
ATOM 1618 O O . LEU A 1 198 ? 14.137 12.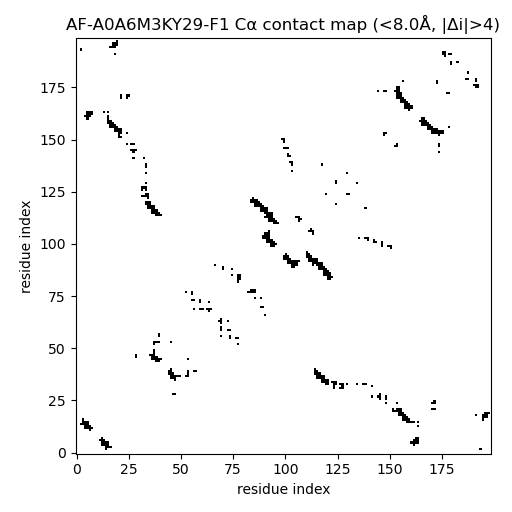075 -18.445 1.00 77.25 198 LEU A O 1
ATOM 1622 N N . ASN A 1 199 ? 12.066 11.677 -17.608 1.00 58.75 199 ASN A N 1
ATOM 1623 C CA . ASN A 1 199 ? 11.347 12.674 -18.406 1.00 58.75 199 ASN A CA 1
ATOM 1624 C C . ASN A 1 199 ? 11.602 14.099 -17.900 1.00 58.75 199 ASN A C 1
ATOM 1626 O O . ASN A 1 199 ? 11.761 14.277 -16.670 1.00 58.75 199 ASN A O 1
#

pLDDT: mean 92.01, std 10.61, range [45.0, 98.75]

Solvent-accessible surface area (backbone atoms only — not comparable to full-atom values): 11566 Å² total; per-residue (Å²): 136,86,80,66,62,27,68,55,104,72,90,56,78,44,65,28,53,44,27,34,64,39,92,78,62,76,64,74,75,78,50,98,47,55,44,47,46,39,36,64,54,98,89,50,81,31,77,46,84,44,73,67,61,43,46,45,51,53,64,34,50,80,75,36,86,47,74,68,52,26,49,53,45,35,54,51,48,42,55,74,76,44,92,62,48,78,73,48,72,41,50,23,17,40,36,60,76,101,51,57,43,57,43,86,40,78,66,83,57,91,54,38,42,68,42,30,36,38,38,29,26,52,66,24,29,60,74,69,69,57,55,80,94,48,44,70,62,52,51,53,52,53,36,52,51,46,28,27,55,78,62,54,49,26,26,24,44,43,35,34,44,73,76,67,48,82,73,52,68,56,65,72,32,74,45,67,67,63,55,48,81,80,48,65,80,91,49,68,85,58,66,55,72,82,34,51,58,84,128

Nearest PDB structures (foldseek):
  4egq-assembly5_D  TM=1.959E-01  e=1.143E-01  Burkholderia pseudomallei 1710b
  9axl-assembly1_A  TM=4.107E-01  e=4.919E+00  Homo sapiens
  8hhz-assembly1_C  TM=3.033E-01  e=4.365E+00  Severe acute respiratory syndrome coronavirus 2
  7vnc-assembly1_B  TM=3.268E-01  e=8.937E+00  Severe acute respiratory syndrome coronavirus 2

Sequence (199 aa):
MIKKTYTQTTVSEQPRLTIQHDEWPTNPREDSNLGLFITVDSDHYSPDRNETMERIIKDTGDDARDAEHHMELITKMIHEETDERVVAIYPVCKYEHGGIAYSLGTSHGFDYSNNGFYIVTEAGQKELGADKKNFERIIKQELDTYNKYVNGEVYAFNLCDEHGAHIDSCSGFYNIEDIKEYLPKEWQNEDMQDYLILN

Secondary structure (DSSP, 8-state):
----EEE-SSS-EEESEEEEE-SSPPPGGGS--SEEEEE--SSS--SS--HHHHHHHHHHHTT-SSHHHHHHHHHHHHHHH-S--EEEEEEEEEEESSSEEEEES---STTEEEEEEEEEEHHHHHHTT--GGGHHHHHHHHHHHHHHHHTT--EEEEEE-TTS-EEEEEEEESSGGGGGGGS-GGGTTS-GGGGB---

Organism: NCBI:txid1070528

Radius of gyration: 21.55 Å; Cα contacts (8 Å, |Δi|>4): 323; chains: 1; bounding box: 52×36×66 Å

Mean predicted aligned error: 5.64 Å

Foldseek 3Di:
DDADWADDPPDDTDGQKAKEQDPDADLCLVDLAQFAKAFADPVDATSDRDPQLNVQLVVLVVVAPDPVSSQVSSQVSCVVPHPWAFPDKWFWKWFDDLAIAIDTHADDDDRIDSTIMGTGTPVSCVVVVDDPVCVNVRVRVSRLLNRCVRRSVWMKMWGADNNRHTDDIDTNHNDQLVCLVVDPPVCNPPDSVVNYDDD